Protein AF-A0A536A2K9-F1 (afdb_monomer_lite)

Secondary structure (DSSP, 8-state):
---EEEEEEETTTEEEEEEE-SSTTHHHHHHHHHHHHHHHHHHHHHHHHHHHHHHHHHHHHHHHHHHHHHHHHHHHHHHHH--SPPPHHHHHHHHHHHHHHHHHHHHHHHHHHHHHHHHHHHHHHHTT--SS--SS-----SS-SS-HHHHHHHHHHHHHHHHHHHHHHHHHHHHHHHHHSSSTTGGGS--S----PPPP------S-TT-HHHHHHTTTS--PPPP---

Structure (mmCIF, N/CA/C/O backbone):
data_AF-A0A536A2K9-F1
#
_entry.id   AF-A0A536A2K9-F1
#
loop_
_atom_site.group_PDB
_atom_site.id
_atom_site.type_symbol
_atom_site.label_atom_id
_atom_site.label_alt_id
_atom_site.label_comp_id
_atom_site.label_asym_id
_atom_site.label_entity_id
_atom_site.label_seq_id
_atom_site.pdbx_PDB_ins_code
_atom_site.Cartn_x
_atom_site.Cartn_y
_atom_site.Cartn_z
_atom_site.occupancy
_atom_site.B_iso_or_equiv
_atom_site.auth_seq_id
_atom_site.auth_comp_id
_atom_site.auth_asym_id
_atom_site.auth_atom_id
_atom_site.pdbx_PDB_model_num
ATOM 1 N N . MET A 1 1 ? 21.672 -10.595 -29.678 1.00 55.47 1 MET A N 1
ATOM 2 C CA . MET A 1 1 ? 21.445 -9.529 -28.678 1.00 55.47 1 MET A CA 1
ATOM 3 C C . MET A 1 1 ? 20.219 -9.882 -27.855 1.00 55.47 1 MET A C 1
ATOM 5 O O . MET A 1 1 ? 19.184 -10.175 -28.443 1.00 55.47 1 MET A O 1
ATOM 9 N N . ARG A 1 2 ? 20.368 -9.945 -26.529 1.00 65.00 2 ARG A N 1
ATOM 10 C CA . ARG A 1 2 ? 19.280 -10.211 -25.578 1.00 65.00 2 ARG A CA 1
ATOM 11 C C . ARG A 1 2 ? 18.471 -8.924 -25.361 1.00 65.00 2 ARG A C 1
ATOM 13 O O . ARG A 1 2 ? 19.042 -7.839 -25.406 1.00 65.00 2 ARG A O 1
ATOM 20 N N . LYS A 1 3 ? 17.153 -9.051 -25.180 1.00 76.56 3 LYS A N 1
ATOM 21 C CA . LYS A 1 3 ? 16.273 -7.933 -24.807 1.00 76.56 3 LYS A CA 1
ATOM 22 C C . LYS A 1 3 ? 16.601 -7.536 -23.366 1.00 76.56 3 LYS A C 1
ATOM 24 O O . LYS A 1 3 ? 16.615 -8.417 -22.508 1.00 76.56 3 LYS A O 1
ATOM 29 N N . HIS A 1 4 ? 16.866 -6.259 -23.104 1.00 82.25 4 HIS A N 1
ATOM 30 C CA . HIS A 1 4 ? 17.188 -5.790 -21.754 1.00 82.25 4 HIS A CA 1
ATOM 31 C C . HIS A 1 4 ? 16.416 -4.520 -21.408 1.00 82.25 4 HIS A C 1
ATOM 33 O O . HIS A 1 4 ? 16.538 -3.512 -22.106 1.00 82.25 4 HIS A O 1
ATOM 39 N N . LEU A 1 5 ? 15.661 -4.591 -20.309 1.00 85.12 5 LEU A N 1
ATOM 40 C CA . LEU A 1 5 ? 15.102 -3.449 -19.594 1.00 85.12 5 LEU A CA 1
ATOM 41 C C . LEU A 1 5 ? 16.124 -2.995 -18.548 1.00 85.12 5 LEU A C 1
ATOM 43 O O . LEU A 1 5 ? 16.655 -3.820 -17.802 1.00 85.12 5 LEU A O 1
ATOM 47 N N . ARG A 1 6 ? 16.393 -1.695 -18.487 1.00 87.31 6 ARG A N 1
ATOM 48 C CA . ARG A 1 6 ? 17.285 -1.091 -17.502 1.00 87.31 6 ARG A CA 1
ATOM 49 C C . ARG A 1 6 ? 16.574 0.066 -16.825 1.00 87.31 6 ARG A C 1
ATOM 51 O O . ARG A 1 6 ? 16.036 0.942 -17.498 1.00 87.31 6 ARG A O 1
ATOM 58 N N . VAL A 1 7 ? 16.621 0.066 -15.500 1.00 88.75 7 VAL A N 1
ATOM 59 C CA . VAL A 1 7 ? 16.141 1.161 -14.659 1.00 88.75 7 VAL A CA 1
ATOM 60 C C . VAL A 1 7 ? 17.352 1.767 -13.965 1.00 88.75 7 VAL A C 1
ATOM 62 O O . VAL A 1 7 ? 18.186 1.038 -13.428 1.00 88.75 7 VAL A O 1
ATOM 65 N N . GLN A 1 8 ? 17.477 3.086 -14.017 1.00 91.06 8 GLN A N 1
ATOM 66 C CA . GLN A 1 8 ? 18.563 3.829 -13.393 1.00 91.06 8 GLN A CA 1
ATOM 67 C C . GLN A 1 8 ? 17.991 5.010 -12.616 1.00 91.06 8 GLN A C 1
ATOM 69 O O . GLN A 1 8 ? 17.137 5.733 -13.117 1.00 91.06 8 GLN A O 1
ATOM 74 N N . THR A 1 9 ? 18.470 5.219 -11.397 1.00 88.62 9 THR A N 1
ATOM 75 C CA . THR A 1 9 ? 18.137 6.402 -10.604 1.00 88.62 9 THR A CA 1
ATOM 76 C C . THR A 1 9 ? 18.962 7.599 -11.073 1.00 88.62 9 THR A C 1
ATOM 78 O O . THR A 1 9 ? 20.175 7.509 -11.268 1.00 88.62 9 THR A O 1
ATOM 81 N N . LEU A 1 10 ? 18.287 8.726 -11.274 1.00 88.00 10 LEU A N 1
ATOM 82 C CA . LEU A 1 10 ? 18.868 10.019 -11.614 1.00 88.00 10 LEU A CA 1
ATOM 83 C C . LEU A 1 10 ? 18.673 10.943 -10.403 1.00 88.00 10 LEU A C 1
ATOM 85 O O . LEU A 1 10 ? 17.673 11.645 -10.280 1.00 88.00 10 LEU A O 1
ATOM 89 N N . GLY A 1 11 ? 19.614 10.904 -9.462 1.00 86.19 11 GLY A N 1
ATOM 90 C CA . GLY A 1 11 ? 19.479 11.619 -8.189 1.00 86.19 11 GLY A CA 1
ATOM 91 C C . GLY A 1 11 ? 18.429 10.983 -7.271 1.00 86.19 11 GLY A C 1
ATOM 92 O O . GLY A 1 11 ? 18.321 9.759 -7.219 1.00 86.19 11 GLY A O 1
ATOM 93 N N . ASN A 1 12 ? 17.676 11.815 -6.541 1.00 83.81 12 ASN A N 1
ATOM 94 C CA . ASN A 1 12 ? 16.792 11.345 -5.464 1.00 83.81 12 ASN A CA 1
ATOM 95 C C . ASN A 1 12 ? 15.355 11.044 -5.918 1.00 83.81 12 ASN A C 1
ATOM 97 O O . ASN A 1 12 ? 14.727 10.158 -5.351 1.00 83.81 12 ASN A O 1
ATOM 101 N N . ASN A 1 13 ? 14.845 11.755 -6.934 1.00 82.75 13 ASN A N 1
ATOM 102 C CA . ASN A 1 13 ? 13.417 11.731 -7.293 1.00 82.75 13 ASN A CA 1
ATOM 103 C C . ASN A 1 13 ? 13.142 11.395 -8.768 1.00 82.75 13 ASN A C 1
ATOM 105 O O . ASN A 1 13 ? 11.985 11.376 -9.177 1.00 82.75 13 ASN A O 1
ATOM 109 N N . LEU A 1 14 ? 14.176 11.158 -9.583 1.00 89.00 14 LEU A N 1
ATOM 110 C CA . LEU A 1 14 ? 14.012 10.835 -11.001 1.00 89.00 14 LEU A CA 1
ATOM 111 C C . LEU A 1 14 ? 14.517 9.427 -11.295 1.00 89.00 14 LEU A C 1
ATOM 113 O O . LEU A 1 14 ? 15.535 8.969 -10.775 1.00 89.00 14 LEU A O 1
ATOM 117 N N . LEU A 1 15 ? 13.791 8.745 -12.172 1.00 89.44 15 LEU A N 1
ATOM 118 C CA . LEU A 1 15 ? 14.092 7.401 -12.637 1.00 89.44 15 LEU A CA 1
ATOM 119 C C . LEU A 1 15 ? 14.145 7.438 -14.162 1.00 89.44 15 LEU A C 1
ATOM 121 O O . LEU A 1 15 ? 13.224 7.923 -14.812 1.00 89.44 15 LEU A O 1
ATOM 125 N N . SER A 1 16 ? 15.223 6.915 -14.733 1.00 90.25 16 SER A N 1
ATOM 126 C CA . SER A 1 16 ? 15.328 6.637 -16.159 1.00 90.25 16 SER A CA 1
ATOM 127 C C . SER A 1 16 ? 15.015 5.171 -16.407 1.00 90.25 16 SER A C 1
ATOM 129 O O . SER A 1 16 ? 15.613 4.284 -15.792 1.00 90.25 16 SER A O 1
ATOM 131 N N . ILE A 1 17 ? 14.089 4.918 -17.325 1.00 89.62 17 ILE A N 1
ATOM 132 C CA . ILE A 1 17 ? 13.738 3.579 -17.787 1.00 89.62 17 ILE A CA 1
ATOM 133 C C . ILE A 1 17 ? 14.115 3.499 -19.262 1.00 89.62 17 ILE A C 1
ATOM 135 O O . ILE A 1 17 ? 13.745 4.357 -20.057 1.00 89.62 17 ILE A O 1
ATOM 139 N N . SER A 1 18 ? 14.868 2.468 -19.630 1.00 86.19 18 SER A N 1
ATOM 140 C CA . SER A 1 18 ? 15.290 2.240 -21.011 1.00 86.19 18 SER A CA 1
ATOM 141 C C . SER A 1 18 ? 15.117 0.778 -21.393 1.00 86.19 18 SER A C 1
ATOM 143 O O . SER A 1 18 ? 15.360 -0.129 -20.593 1.00 86.19 18 SER A O 1
ATOM 145 N N . PHE A 1 19 ? 14.706 0.542 -22.635 1.00 87.12 19 PHE A N 1
ATOM 146 C CA . PHE A 1 19 ? 14.577 -0.791 -23.206 1.00 87.12 19 PHE A CA 1
ATOM 147 C C . PHE A 1 19 ? 15.456 -0.913 -24.449 1.00 87.12 19 PHE A C 1
ATOM 149 O O . PHE A 1 19 ? 15.460 -0.040 -25.314 1.00 87.12 19 PHE A O 1
ATOM 156 N N . SER A 1 20 ? 16.194 -2.017 -24.548 1.00 83.88 20 SER A N 1
ATOM 157 C CA . SER A 1 20 ? 17.035 -2.333 -25.703 1.00 83.88 20 SER A CA 1
ATOM 158 C C . SER A 1 20 ? 16.521 -3.573 -26.431 1.00 83.88 20 SER A C 1
ATOM 160 O O . SER A 1 20 ? 16.265 -4.623 -25.832 1.00 83.88 20 SER A O 1
ATOM 162 N N . GLY A 1 21 ? 16.374 -3.451 -27.751 1.00 83.44 21 GLY A N 1
ATOM 163 C CA . GLY A 1 21 ? 15.824 -4.484 -28.622 1.00 83.44 21 GLY A CA 1
ATOM 164 C C . GLY A 1 21 ? 16.298 -4.339 -30.068 1.00 83.44 21 GLY A C 1
ATOM 165 O O . GLY A 1 21 ? 17.036 -3.418 -30.404 1.00 83.44 21 GLY A O 1
ATOM 166 N N . ARG A 1 22 ? 15.893 -5.284 -30.926 1.00 80.25 22 ARG A N 1
ATOM 167 C CA . ARG A 1 22 ? 16.262 -5.291 -32.355 1.00 80.25 22 ARG A CA 1
ATOM 168 C C . ARG A 1 22 ? 15.411 -4.326 -33.187 1.00 80.25 22 ARG A C 1
ATOM 170 O O . ARG A 1 22 ? 15.900 -3.794 -34.173 1.00 80.25 22 ARG A O 1
ATOM 177 N N . VAL A 1 23 ? 14.146 -4.146 -32.808 1.00 82.88 23 VAL A N 1
ATOM 178 C CA . VAL A 1 23 ? 13.186 -3.304 -33.528 1.00 82.88 23 VAL A CA 1
ATOM 179 C C . VAL A 1 23 ? 13.031 -1.987 -32.764 1.00 82.88 23 VAL A C 1
ATOM 181 O O . VAL A 1 23 ? 12.711 -2.046 -31.574 1.00 82.88 23 VAL A O 1
ATOM 184 N N . PRO A 1 24 ? 13.242 -0.825 -33.408 1.00 77.12 24 PRO A N 1
ATOM 185 C CA . PRO A 1 24 ? 13.205 0.476 -32.738 1.00 77.12 24 PRO A CA 1
ATOM 186 C C . PRO A 1 24 ? 11.813 0.809 -32.174 1.00 77.12 24 PRO A C 1
ATOM 188 O O . PRO A 1 24 ? 11.720 1.253 -31.032 1.00 77.12 24 PRO A O 1
ATOM 191 N N . ARG A 1 25 ? 10.737 0.461 -32.895 1.00 84.06 25 ARG A N 1
ATOM 192 C CA . ARG A 1 25 ? 9.336 0.636 -32.455 1.00 84.06 25 ARG A CA 1
ATOM 193 C C . ARG A 1 25 ? 8.968 -0.077 -31.154 1.00 84.06 25 ARG A C 1
ATOM 195 O O . ARG A 1 25 ? 8.150 0.418 -30.396 1.00 84.06 25 ARG A O 1
ATOM 202 N N . VAL A 1 26 ? 9.598 -1.215 -30.867 1.00 85.19 26 VAL A N 1
ATOM 203 C CA . VAL A 1 26 ? 9.269 -2.031 -29.684 1.00 85.19 26 VAL A CA 1
ATOM 204 C C . VAL A 1 26 ? 9.776 -1.382 -28.390 1.00 85.19 26 VAL A C 1
ATOM 206 O O . VAL A 1 26 ? 9.273 -1.678 -27.314 1.00 85.19 26 VAL A O 1
ATOM 209 N N . GLY A 1 27 ? 10.776 -0.499 -28.473 1.00 84.88 27 GLY A N 1
ATOM 210 C CA . GLY A 1 27 ? 11.321 0.221 -27.320 1.00 84.88 27 GLY A CA 1
ATOM 211 C C . GLY A 1 27 ? 10.265 0.981 -26.513 1.00 84.88 27 GLY A C 1
ATOM 212 O O . GLY A 1 27 ? 10.071 0.637 -25.345 1.00 84.88 27 GLY A O 1
ATOM 213 N N . PRO A 1 28 ? 9.589 1.980 -27.108 1.00 86.19 28 PRO A N 1
ATOM 214 C CA . PRO A 1 28 ? 8.564 2.754 -26.415 1.00 86.19 28 PRO A CA 1
ATOM 215 C C . PRO A 1 28 ? 7.392 1.894 -25.932 1.00 86.19 28 PRO A C 1
ATOM 217 O O . PRO A 1 28 ? 7.057 1.964 -24.755 1.00 86.19 28 PRO A O 1
ATOM 220 N N . GLU A 1 29 ? 6.872 0.984 -26.764 1.00 87.12 29 GLU A N 1
ATOM 221 C CA . GLU A 1 29 ? 5.761 0.093 -26.384 1.00 87.12 29 GLU A CA 1
ATOM 222 C C . GLU A 1 29 ? 6.064 -0.734 -25.123 1.00 87.12 29 GLU A C 1
ATOM 224 O O . GLU A 1 29 ? 5.198 -0.936 -24.275 1.00 87.12 29 GLU A O 1
ATOM 229 N N . MET A 1 30 ? 7.303 -1.214 -24.970 1.00 88.56 30 MET A N 1
ATOM 230 C CA . MET A 1 30 ? 7.708 -1.985 -23.791 1.00 88.56 30 MET A CA 1
ATOM 231 C C . MET A 1 30 ? 7.890 -1.125 -22.543 1.00 88.56 30 MET A C 1
ATOM 233 O O . MET A 1 30 ? 7.630 -1.610 -21.442 1.00 88.56 30 MET A O 1
ATOM 237 N N . VAL A 1 31 ? 8.332 0.126 -22.690 1.00 88.88 31 VAL A N 1
ATOM 238 C CA . VAL A 1 31 ? 8.409 1.067 -21.564 1.00 88.88 31 VAL A CA 1
ATOM 239 C C . VAL A 1 31 ? 7.001 1.433 -21.101 1.00 88.88 31 VAL A C 1
ATOM 241 O O . VAL A 1 31 ? 6.719 1.324 -19.910 1.00 88.88 31 VAL A O 1
ATOM 244 N N . ASP A 1 32 ? 6.103 1.755 -22.029 1.00 88.75 32 ASP A N 1
ATOM 245 C CA . ASP A 1 32 ? 4.711 2.091 -21.722 1.00 88.75 32 ASP A CA 1
ATOM 246 C C . ASP A 1 32 ? 3.980 0.907 -21.080 1.00 88.75 32 ASP A C 1
ATOM 248 O O . ASP A 1 32 ? 3.330 1.061 -20.046 1.00 88.75 32 ASP A O 1
ATOM 252 N N . ALA A 1 33 ? 4.162 -0.307 -21.612 1.00 88.56 33 ALA A N 1
ATOM 253 C CA . ALA A 1 33 ? 3.615 -1.519 -21.007 1.00 88.56 33 ALA A CA 1
ATOM 254 C C . ALA A 1 33 ? 4.173 -1.765 -19.594 1.00 88.56 33 ALA A C 1
ATOM 256 O O . ALA A 1 33 ? 3.431 -2.156 -18.694 1.00 88.56 33 ALA A O 1
ATOM 257 N N . ALA A 1 34 ? 5.467 -1.521 -19.365 1.00 88.12 34 ALA A N 1
ATOM 258 C CA . ALA A 1 34 ? 6.064 -1.661 -18.038 1.00 88.12 34 ALA A CA 1
ATOM 259 C C . ALA A 1 34 ? 5.505 -0.631 -17.040 1.00 88.12 34 ALA A C 1
ATOM 261 O O . ALA A 1 34 ? 5.242 -0.985 -15.888 1.00 88.12 34 ALA A O 1
ATOM 262 N N . LEU A 1 35 ? 5.289 0.615 -17.477 1.00 88.38 35 LEU A N 1
ATOM 263 C CA . LEU A 1 35 ? 4.654 1.661 -16.672 1.00 88.38 35 LEU A CA 1
ATOM 264 C C . LEU A 1 35 ? 3.195 1.316 -16.353 1.00 88.38 35 LEU A C 1
ATOM 266 O O . LEU A 1 35 ? 2.786 1.442 -15.201 1.00 88.38 35 LEU A O 1
ATOM 270 N N . ALA A 1 36 ? 2.442 0.808 -17.331 1.00 87.62 36 ALA A N 1
ATOM 271 C CA . ALA A 1 36 ? 1.065 0.362 -17.136 1.00 87.62 36 ALA A CA 1
ATOM 272 C C . ALA A 1 36 ? 0.981 -0.790 -16.122 1.00 87.62 36 ALA A C 1
ATOM 274 O O . ALA A 1 36 ? 0.226 -0.711 -15.156 1.00 87.62 36 ALA A O 1
ATOM 275 N N . VAL A 1 37 ? 1.824 -1.822 -16.265 1.00 90.00 37 VAL A N 1
ATOM 276 C CA . VAL A 1 37 ? 1.891 -2.941 -15.307 1.00 90.00 37 VAL A CA 1
ATOM 277 C C . VAL A 1 37 ? 2.293 -2.460 -13.914 1.00 90.00 37 VAL A C 1
ATOM 279 O O . VAL A 1 37 ? 1.805 -2.986 -12.913 1.00 90.00 37 VAL A O 1
ATOM 282 N N . ARG A 1 38 ? 3.189 -1.471 -13.813 1.00 87.12 38 ARG A N 1
ATOM 283 C CA . ARG A 1 38 ? 3.548 -0.879 -12.522 1.00 87.12 38 ARG A CA 1
ATOM 284 C C . ARG A 1 38 ? 2.361 -0.147 -11.901 1.00 87.12 38 ARG A C 1
ATOM 286 O O . ARG A 1 38 ? 2.126 -0.349 -10.713 1.00 87.12 38 ARG A O 1
ATOM 293 N N . GLY A 1 39 ? 1.639 0.654 -12.683 1.00 85.06 39 GLY A N 1
ATOM 294 C CA . GLY A 1 39 ? 0.421 1.336 -12.247 1.00 85.06 39 GLY A CA 1
ATOM 295 C C . GLY A 1 39 ? -0.614 0.351 -11.709 1.00 85.06 39 GLY A C 1
ATOM 296 O O . GLY A 1 39 ? -1.065 0.501 -10.578 1.00 85.06 39 GLY A O 1
ATOM 297 N N . GLU A 1 40 ? -0.880 -0.720 -12.458 1.00 85.31 40 GLU A N 1
ATOM 298 C CA . GLU A 1 40 ? -1.814 -1.778 -12.059 1.00 85.31 40 GLU A CA 1
ATOM 299 C C . GLU A 1 40 ? -1.388 -2.463 -10.754 1.00 85.31 40 GLU A C 1
ATOM 301 O O . GLU A 1 40 ? -2.170 -2.596 -9.820 1.00 85.31 40 GLU A O 1
ATOM 306 N N . ARG A 1 41 ? -0.112 -2.854 -10.634 1.00 87.00 41 ARG A N 1
ATOM 307 C CA . ARG A 1 41 ? 0.396 -3.504 -9.412 1.00 87.00 41 ARG A CA 1
ATOM 308 C C . ARG A 1 41 ? 0.315 -2.604 -8.189 1.00 87.00 41 ARG A C 1
ATOM 310 O O . ARG A 1 41 ? 0.088 -3.095 -7.090 1.00 87.00 41 ARG A O 1
ATOM 317 N N . VAL A 1 42 ? 0.554 -1.310 -8.370 1.00 85.38 42 VAL A N 1
ATOM 318 C CA . VAL A 1 42 ? 0.420 -0.320 -7.302 1.00 85.38 42 VAL A CA 1
ATOM 319 C C . VAL A 1 42 ? -1.045 -0.181 -6.893 1.00 85.38 42 VAL A C 1
ATOM 321 O O . VAL A 1 42 ? -1.333 -0.204 -5.699 1.00 85.38 42 VAL A O 1
ATOM 324 N N . ALA A 1 43 ? -1.965 -0.081 -7.856 1.00 81.94 43 ALA A N 1
ATOM 325 C CA . ALA A 1 43 ? -3.398 -0.026 -7.584 1.00 81.94 43 ALA A CA 1
ATOM 326 C C . ALA A 1 43 ? -3.866 -1.280 -6.829 1.00 81.94 43 ALA A C 1
ATOM 328 O O . ALA A 1 43 ? -4.479 -1.165 -5.768 1.00 81.94 43 ALA A O 1
ATOM 329 N N . GLN A 1 44 ? -3.469 -2.465 -7.295 1.00 84.31 44 GLN A N 1
ATOM 330 C CA . GLN A 1 44 ? -3.777 -3.733 -6.638 1.00 84.31 44 GLN A CA 1
ATOM 331 C C . GLN A 1 44 ? -3.211 -3.794 -5.214 1.00 84.31 44 GLN A C 1
ATOM 333 O O . GLN A 1 44 ? -3.942 -4.092 -4.275 1.00 84.31 44 GLN A O 1
ATOM 338 N N . ALA A 1 45 ? -1.937 -3.437 -5.018 1.00 82.75 45 ALA A N 1
ATOM 339 C CA . ALA A 1 45 ? -1.319 -3.436 -3.692 1.00 82.75 45 ALA A CA 1
ATOM 340 C C . ALA A 1 45 ? -2.020 -2.475 -2.717 1.00 82.75 45 ALA A C 1
ATOM 342 O O . ALA A 1 45 ? -2.090 -2.753 -1.519 1.00 82.75 45 ALA A O 1
ATOM 343 N N . ARG A 1 46 ? -2.555 -1.351 -3.214 1.00 79.00 46 ARG A N 1
ATOM 344 C CA . ARG A 1 46 ? -3.361 -0.420 -2.412 1.00 79.00 46 ARG A CA 1
ATOM 345 C C . ARG A 1 46 ? -4.695 -1.041 -2.011 1.00 79.00 46 ARG A C 1
ATOM 347 O O . ARG A 1 46 ? -5.039 -0.969 -0.836 1.00 79.00 46 ARG A O 1
ATOM 354 N N . ILE A 1 47 ? -5.407 -1.675 -2.944 1.00 82.31 47 ILE A N 1
ATOM 355 C CA . ILE A 1 47 ? -6.661 -2.390 -2.655 1.00 82.31 47 ILE A CA 1
ATOM 356 C C . ILE A 1 47 ? -6.416 -3.474 -1.600 1.00 82.31 47 ILE A C 1
ATOM 358 O O . ILE A 1 47 ? -7.125 -3.528 -0.594 1.00 82.31 47 ILE A O 1
ATOM 362 N N . ASP A 1 48 ? -5.373 -4.283 -1.784 1.00 84.00 48 ASP A N 1
ATOM 363 C CA . ASP A 1 48 ? -5.002 -5.353 -0.861 1.00 84.00 48 ASP A CA 1
ATOM 364 C C . ASP A 1 48 ? -4.685 -4.788 0.535 1.00 84.00 48 ASP A C 1
ATOM 366 O O . ASP A 1 48 ? -5.221 -5.269 1.537 1.00 84.00 48 ASP A O 1
ATOM 370 N N . ALA A 1 49 ? -3.888 -3.716 0.618 1.00 80.56 49 ALA A N 1
ATOM 371 C CA . ALA A 1 49 ? -3.566 -3.053 1.880 1.00 80.56 49 ALA A CA 1
ATOM 372 C C . ALA A 1 49 ? -4.813 -2.483 2.579 1.00 80.56 49 ALA A C 1
ATOM 374 O O . ALA A 1 49 ? -4.990 -2.685 3.782 1.00 80.56 49 ALA A O 1
ATOM 375 N N . THR A 1 50 ? -5.705 -1.813 1.843 1.00 83.12 50 THR A N 1
ATOM 376 C CA . THR A 1 50 ? -6.973 -1.306 2.386 1.00 83.12 50 THR A CA 1
ATOM 377 C C . THR A 1 50 ? -7.850 -2.447 2.890 1.00 83.12 50 THR A C 1
ATOM 379 O O . THR A 1 50 ? -8.383 -2.353 3.996 1.00 83.12 50 THR A O 1
ATOM 382 N N . SER A 1 51 ? -7.967 -3.540 2.131 1.00 83.38 51 SER A N 1
ATOM 383 C CA . SER A 1 51 ? -8.768 -4.699 2.529 1.00 83.38 51 SER A CA 1
ATOM 384 C C . SER A 1 51 ? -8.257 -5.319 3.836 1.00 83.38 51 SER A C 1
ATOM 386 O O . SER A 1 51 ? -9.041 -5.551 4.759 1.00 83.38 51 SER A O 1
ATOM 388 N N . ALA A 1 52 ? -6.937 -5.469 3.982 1.00 84.25 52 ALA A N 1
ATOM 389 C CA . ALA A 1 52 ? -6.306 -5.998 5.186 1.00 84.25 52 ALA A CA 1
ATOM 390 C C . ALA A 1 52 ? -6.553 -5.100 6.408 1.00 84.25 52 ALA A C 1
ATOM 392 O O . ALA A 1 52 ? -6.888 -5.590 7.487 1.00 84.25 52 ALA A O 1
ATOM 393 N N . VAL A 1 53 ? -6.451 -3.779 6.234 1.00 85.81 53 VAL A N 1
ATOM 394 C CA . VAL A 1 53 ? -6.749 -2.802 7.292 1.00 85.81 53 VAL A CA 1
ATOM 395 C C . VAL A 1 53 ? -8.233 -2.825 7.667 1.00 85.81 53 VAL A C 1
ATOM 397 O O . VAL A 1 53 ? -8.558 -2.811 8.854 1.00 85.81 53 VAL A O 1
ATOM 400 N N . SER A 1 54 ? -9.144 -2.910 6.692 1.00 85.25 54 SER A N 1
ATOM 401 C CA . SER A 1 54 ? -10.581 -3.012 6.977 1.00 85.25 54 SER A CA 1
ATOM 402 C C . SER A 1 54 ? -10.942 -4.292 7.730 1.00 85.25 54 SER A C 1
ATOM 404 O O . SER A 1 54 ? -11.726 -4.228 8.673 1.00 85.25 54 SER A O 1
ATOM 406 N N . ALA A 1 55 ? -10.319 -5.423 7.379 1.00 87.81 55 ALA A N 1
ATOM 407 C CA . ALA A 1 55 ? -10.536 -6.706 8.042 1.00 87.81 55 ALA A CA 1
ATOM 408 C C . ALA A 1 55 ? -9.991 -6.715 9.480 1.00 87.81 55 ALA A C 1
ATOM 410 O O . ALA A 1 55 ? -10.574 -7.326 10.376 1.00 87.81 55 ALA A O 1
ATOM 411 N N . LEU A 1 56 ? -8.877 -6.016 9.723 1.00 90.69 56 LEU A N 1
ATOM 412 C CA . LEU A 1 56 ? -8.357 -5.827 11.073 1.00 90.69 56 LEU A CA 1
ATOM 413 C C . LEU A 1 56 ? -9.346 -5.026 11.929 1.00 90.69 56 LEU A C 1
ATOM 415 O O . LEU A 1 56 ? -9.715 -5.467 13.016 1.00 90.69 56 LEU A O 1
ATOM 419 N N . TYR A 1 57 ? -9.817 -3.882 11.426 1.00 91.94 57 TYR A N 1
ATOM 420 C CA . TYR A 1 57 ? -10.749 -3.050 12.183 1.00 91.94 57 TYR A CA 1
ATOM 421 C C . TYR A 1 57 ? -12.117 -3.702 12.385 1.00 91.94 57 TYR A C 1
ATOM 423 O O . TYR A 1 57 ? -12.708 -3.506 13.443 1.00 91.94 57 TYR A O 1
ATOM 431 N N . SER A 1 58 ? -12.615 -4.493 11.428 1.00 90.75 58 SER A N 1
ATOM 432 C CA . SER A 1 58 ? -13.865 -5.235 11.620 1.00 90.75 58 SER A CA 1
ATOM 433 C C . SER A 1 58 ? -13.742 -6.242 12.762 1.00 90.75 58 SER A C 1
ATOM 435 O O . SER A 1 58 ? -14.623 -6.308 13.614 1.00 90.75 58 SER A O 1
ATOM 437 N N . LYS A 1 59 ? -12.617 -6.961 12.842 1.00 93.88 59 LYS A N 1
ATOM 438 C CA . LYS A 1 59 ? -12.352 -7.897 13.939 1.00 93.88 59 LYS A CA 1
ATOM 439 C C . LYS A 1 59 ? -12.229 -7.182 15.287 1.00 93.88 59 LYS A C 1
ATOM 441 O O . LYS A 1 59 ? -12.811 -7.626 16.274 1.00 93.88 59 LYS A O 1
ATOM 446 N N . ASP A 1 60 ? -11.499 -6.069 15.337 1.00 93.94 60 ASP A N 1
ATOM 447 C CA . ASP A 1 60 ? -11.370 -5.273 16.563 1.00 93.94 60 ASP A CA 1
ATOM 448 C C . ASP A 1 60 ? -12.723 -4.703 17.017 1.00 93.94 60 ASP A C 1
ATOM 450 O O . ASP A 1 60 ? -12.999 -4.637 18.217 1.00 93.94 60 ASP A O 1
ATOM 454 N N . TYR A 1 61 ? -13.580 -4.320 16.065 1.00 95.31 61 TYR A N 1
ATOM 455 C CA . TYR A 1 61 ? -14.933 -3.844 16.332 1.00 95.31 61 TYR A CA 1
ATOM 456 C C . TYR A 1 61 ? -15.815 -4.937 16.943 1.00 95.31 61 TYR A C 1
ATOM 458 O O . TYR A 1 61 ? -16.469 -4.678 17.949 1.00 95.31 61 TYR A O 1
ATOM 466 N N . GLU A 1 62 ? -15.797 -6.156 16.399 1.00 95.06 62 GLU A N 1
ATOM 467 C CA . GLU A 1 62 ? -16.545 -7.296 16.955 1.00 95.06 62 GLU A CA 1
ATOM 468 C C . GLU A 1 62 ? -16.133 -7.599 18.403 1.00 95.06 62 GLU A C 1
ATOM 470 O O . GLU A 1 62 ? -16.986 -7.769 19.276 1.00 95.06 62 GLU A O 1
ATOM 475 N N . VAL A 1 63 ? -14.826 -7.586 18.690 1.00 95.62 63 VAL A N 1
ATOM 476 C CA . VAL A 1 63 ? -14.301 -7.794 20.051 1.00 95.62 63 VAL A CA 1
ATOM 477 C C . VAL A 1 63 ? -14.710 -6.656 20.993 1.00 95.62 63 VAL A C 1
ATOM 479 O O . VAL A 1 63 ? -15.073 -6.890 22.148 1.00 95.62 63 VAL A O 1
ATOM 482 N N . ALA A 1 64 ? -14.669 -5.406 20.527 1.00 94.94 64 ALA A N 1
ATOM 483 C CA . ALA A 1 64 ? -15.118 -4.265 21.322 1.00 94.94 64 ALA A CA 1
ATOM 484 C C . ALA A 1 64 ? -16.635 -4.306 21.577 1.00 94.94 64 ALA A C 1
ATOM 486 O O . ALA A 1 64 ? -17.085 -3.967 22.672 1.00 94.94 64 ALA A O 1
ATOM 487 N N . GLN A 1 65 ? -17.417 -4.763 20.597 1.00 96.75 65 GLN A N 1
ATOM 488 C CA . GLN A 1 65 ? -18.860 -4.937 20.718 1.00 96.75 65 GLN A CA 1
ATOM 489 C C . GLN A 1 65 ? -19.211 -5.999 21.758 1.00 96.75 65 GLN A C 1
ATOM 491 O O . GLN A 1 65 ? -20.053 -5.739 22.619 1.00 96.75 65 GLN A O 1
ATOM 496 N N . SER A 1 66 ? -18.550 -7.161 21.738 1.00 96.12 66 SER A N 1
ATOM 497 C CA . SER A 1 66 ? -18.781 -8.187 22.759 1.00 96.12 66 SER A CA 1
ATOM 498 C C . SER A 1 66 ? -18.419 -7.676 24.155 1.00 96.12 66 SER A C 1
ATOM 500 O O . SER A 1 66 ? -19.191 -7.860 25.092 1.00 96.12 66 SER A O 1
ATOM 502 N N . ALA A 1 67 ? -17.303 -6.950 24.290 1.00 94.31 67 ALA A N 1
ATOM 503 C CA . ALA A 1 67 ? -16.897 -6.359 25.563 1.00 94.31 67 ALA A CA 1
ATOM 504 C C . ALA A 1 67 ? -17.911 -5.325 26.094 1.00 94.31 67 ALA A C 1
ATOM 506 O O . ALA A 1 67 ? -18.179 -5.297 27.295 1.00 94.31 67 ALA A O 1
ATOM 507 N N . ALA A 1 68 ? -18.500 -4.504 25.218 1.00 96.81 68 ALA A N 1
ATOM 508 C CA . ALA A 1 68 ? -19.540 -3.546 25.596 1.00 96.81 68 ALA A CA 1
ATOM 509 C C . ALA A 1 68 ? -20.828 -4.246 26.061 1.00 96.81 68 ALA A C 1
ATOM 511 O O . ALA A 1 68 ? -21.410 -3.852 27.071 1.00 96.81 68 ALA A O 1
ATOM 512 N N . LEU A 1 69 ? -21.243 -5.313 25.370 1.00 97.50 69 LEU A N 1
ATOM 513 C CA . LEU A 1 69 ? -22.399 -6.123 25.766 1.00 97.50 69 LEU A CA 1
ATOM 514 C C . LEU A 1 69 ? -22.176 -6.821 27.112 1.00 97.50 69 LEU A C 1
ATOM 516 O O . LEU A 1 69 ? -23.082 -6.858 27.943 1.00 97.50 69 LEU A O 1
ATOM 520 N N . ASP A 1 70 ? -20.975 -7.341 27.356 1.00 97.06 70 ASP A N 1
ATOM 521 C CA . ASP A 1 70 ? -20.639 -7.972 28.632 1.00 97.06 70 ASP A CA 1
ATOM 522 C C . ASP A 1 70 ? -20.562 -6.953 29.780 1.00 97.06 70 ASP A C 1
ATOM 524 O O . ASP A 1 70 ? -20.992 -7.254 30.894 1.00 97.06 70 ASP A O 1
ATOM 528 N N . ALA A 1 71 ? -20.057 -5.740 29.530 1.00 96.38 71 ALA A N 1
ATOM 529 C CA . ALA A 1 71 ? -20.071 -4.653 30.512 1.00 96.38 71 ALA A CA 1
ATOM 530 C C . ALA A 1 71 ? -21.504 -4.223 30.863 1.00 96.38 71 ALA A C 1
ATOM 532 O O . ALA A 1 71 ? -21.826 -4.076 32.042 1.00 96.38 71 ALA A O 1
ATOM 533 N N . GLN A 1 72 ? -22.372 -4.096 29.853 1.00 97.25 72 GLN A N 1
ATOM 534 C CA . GLN A 1 72 ? -23.794 -3.808 30.040 1.00 97.25 72 GLN A CA 1
ATOM 535 C C . GLN A 1 72 ? -24.466 -4.901 30.875 1.00 97.25 72 GLN A C 1
ATOM 537 O O . GLN A 1 72 ? -25.109 -4.599 31.876 1.00 97.25 72 GLN A O 1
ATOM 542 N N . ARG A 1 73 ? -24.241 -6.176 30.527 1.00 98.00 73 ARG A N 1
ATOM 543 C CA . ARG A 1 73 ? -24.804 -7.316 31.261 1.00 98.00 73 ARG A CA 1
ATOM 544 C C . ARG A 1 73 ? -24.395 -7.300 32.734 1.00 98.00 73 ARG A C 1
ATOM 546 O O . ARG A 1 73 ? -25.252 -7.461 33.590 1.00 98.00 73 ARG A O 1
ATOM 553 N N . LYS A 1 74 ? -23.118 -7.048 33.043 1.00 96.31 74 LYS A N 1
ATOM 554 C CA . LYS A 1 74 ? -22.633 -6.958 34.434 1.00 96.31 74 LYS A CA 1
ATOM 555 C C . LYS A 1 74 ? -23.290 -5.822 35.213 1.00 96.31 74 LYS A C 1
ATOM 557 O O . LYS A 1 74 ? -23.584 -5.986 36.394 1.00 96.31 74 LYS A O 1
ATOM 562 N N . LEU A 1 75 ? -23.505 -4.673 34.572 1.00 96.31 75 LEU A N 1
ATOM 563 C CA . LEU A 1 75 ? -24.196 -3.548 35.197 1.00 96.31 75 LEU A CA 1
ATOM 564 C C . LEU A 1 75 ? -25.675 -3.877 35.449 1.00 96.31 75 LEU A C 1
ATOM 566 O O . LEU A 1 75 ? -26.190 -3.571 36.522 1.00 96.31 75 LEU A O 1
ATOM 570 N N . ASP A 1 76 ? -26.339 -4.531 34.499 1.00 96.62 76 ASP A N 1
ATOM 571 C CA . ASP A 1 76 ? -27.739 -4.940 34.626 1.00 96.62 76 ASP A CA 1
ATOM 572 C C . ASP A 1 76 ? -27.923 -6.024 35.695 1.00 96.62 76 ASP A C 1
ATOM 574 O O . ASP A 1 76 ? -28.818 -5.911 36.529 1.00 96.62 76 ASP A O 1
ATOM 578 N N . GLU A 1 77 ? -27.040 -7.025 35.737 1.00 96.50 77 GLU A N 1
ATOM 579 C CA . GLU A 1 77 ? -26.995 -8.047 36.791 1.00 96.50 77 GLU A CA 1
ATOM 580 C C . GLU A 1 77 ? -26.780 -7.414 38.171 1.00 96.50 77 GLU A C 1
ATOM 582 O O . GLU A 1 77 ? -27.480 -7.755 39.127 1.00 96.50 77 GLU A O 1
ATOM 587 N N . PHE A 1 78 ? -25.865 -6.444 38.274 1.00 95.81 78 PHE A N 1
ATOM 588 C CA . PHE A 1 78 ? -25.634 -5.704 39.512 1.00 95.81 78 PHE A CA 1
ATOM 589 C C . PHE A 1 78 ? -26.883 -4.930 39.955 1.00 95.81 78 PHE A C 1
ATOM 591 O O . PHE A 1 78 ? -27.276 -5.020 41.119 1.00 95.81 78 PHE A O 1
ATOM 598 N N . ASN A 1 79 ? -27.528 -4.205 39.035 1.00 93.69 79 ASN A N 1
ATOM 599 C CA . ASN A 1 79 ? -28.741 -3.434 39.316 1.00 93.69 79 ASN A CA 1
ATOM 600 C C . ASN A 1 79 ? -29.925 -4.341 39.693 1.00 93.69 79 ASN A C 1
ATOM 602 O O . ASN A 1 79 ? -30.714 -3.987 40.566 1.00 93.69 79 ASN A O 1
ATOM 606 N N . ALA A 1 80 ? -30.043 -5.512 39.062 1.00 94.62 80 ALA A N 1
ATOM 607 C CA . ALA A 1 80 ? -31.077 -6.494 39.374 1.00 94.62 80 ALA A CA 1
ATOM 608 C C . ALA A 1 80 ? -30.877 -7.116 40.765 1.00 94.62 80 ALA A C 1
ATOM 610 O O . ALA A 1 80 ? -31.851 -7.336 41.483 1.00 94.62 80 ALA A O 1
ATOM 611 N N . ALA A 1 81 ? -29.625 -7.369 41.160 1.00 93.62 81 ALA A N 1
ATOM 612 C CA . ALA A 1 81 ? -29.288 -7.884 42.486 1.00 93.62 81 ALA A CA 1
ATOM 613 C C . ALA A 1 81 ? -29.442 -6.831 43.603 1.00 93.62 81 ALA A C 1
ATOM 615 O O . ALA A 1 81 ? -29.704 -7.196 44.748 1.00 93.62 81 ALA A O 1
ATOM 616 N N . HIS A 1 82 ? -29.319 -5.538 43.279 1.00 90.56 82 HIS A N 1
ATOM 617 C CA . HIS A 1 82 ? -29.378 -4.424 44.234 1.00 90.56 82 HIS A CA 1
ATOM 618 C C . HIS A 1 82 ? -30.543 -3.476 43.917 1.00 90.56 82 HIS A C 1
ATOM 620 O O . HIS A 1 82 ? -30.352 -2.312 43.576 1.00 90.56 82 HIS A O 1
ATOM 626 N N . SER A 1 83 ? -31.776 -3.971 44.057 1.00 81.56 83 SER A N 1
ATOM 627 C CA . SER A 1 83 ? -33.003 -3.203 43.784 1.00 81.56 83 SER A CA 1
ATOM 628 C C . SER A 1 83 ? -33.424 -2.240 44.911 1.00 81.56 83 SER A C 1
ATOM 630 O O . SER A 1 83 ? -34.461 -1.588 44.805 1.00 81.56 83 SER A O 1
ATOM 632 N N . GLY A 1 84 ? -32.676 -2.201 46.018 1.00 83.81 84 GLY A N 1
ATOM 633 C CA . GLY A 1 84 ? -32.955 -1.382 47.201 1.00 83.81 84 GLY A CA 1
ATOM 634 C C . GLY A 1 84 ? -32.005 -0.194 47.349 1.00 83.81 84 GLY A C 1
ATOM 635 O O . GLY A 1 84 ? -31.251 0.146 46.440 1.00 83.81 84 GLY A O 1
ATOM 636 N N . THR A 1 85 ? -32.025 0.445 48.518 1.00 86.25 85 THR A N 1
ATOM 637 C CA . THR A 1 85 ? -31.068 1.505 48.851 1.00 86.25 85 THR A CA 1
ATOM 638 C C . THR A 1 85 ? -29.654 0.927 48.853 1.00 86.25 85 THR A C 1
ATOM 640 O O . THR A 1 85 ? -29.350 0.039 49.648 1.00 86.25 85 THR A O 1
ATOM 643 N N . LEU A 1 86 ? -28.806 1.414 47.948 1.00 88.38 86 LEU A N 1
ATOM 644 C CA . LEU A 1 86 ? -27.414 0.984 47.846 1.00 88.38 86 LEU A CA 1
ATOM 645 C C . LEU A 1 86 ? -26.636 1.427 49.087 1.00 88.38 86 LEU A C 1
ATOM 647 O O . LEU A 1 86 ? -26.806 2.550 49.564 1.00 88.38 86 LEU A O 1
ATOM 651 N N . THR A 1 87 ? -25.764 0.554 49.589 1.00 92.75 87 THR A N 1
ATOM 652 C CA . THR A 1 87 ? -24.745 0.964 50.560 1.00 92.75 87 THR A CA 1
ATOM 653 C C . THR A 1 87 ? -23.673 1.807 49.861 1.00 92.75 87 THR A C 1
ATOM 655 O O . THR A 1 87 ? -23.535 1.74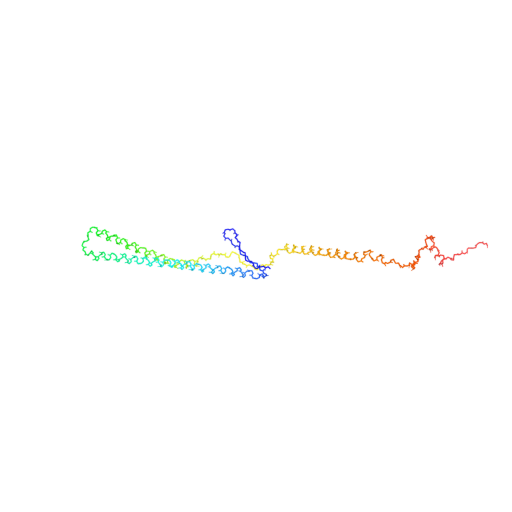7 48.638 1.00 92.75 87 THR A O 1
ATOM 658 N N . ASP A 1 88 ? -22.872 2.570 50.610 1.00 92.44 88 ASP A N 1
ATOM 659 C CA . ASP A 1 88 ? -21.787 3.378 50.022 1.00 92.44 88 ASP A CA 1
ATOM 660 C C . ASP A 1 88 ? -20.781 2.529 49.218 1.00 92.44 88 ASP A C 1
ATOM 662 O O . ASP A 1 88 ? -20.250 2.975 48.198 1.00 92.44 88 ASP A O 1
ATOM 666 N N . VAL A 1 89 ? -20.545 1.282 49.644 1.00 92.69 89 VAL A N 1
ATOM 667 C CA . VAL A 1 89 ? -19.662 0.333 48.947 1.00 92.69 89 VAL A CA 1
ATOM 668 C C . VAL A 1 89 ? -20.280 -0.110 47.620 1.00 92.69 89 VAL A C 1
ATOM 670 O O . VAL A 1 89 ? -19.605 -0.095 46.588 1.00 92.69 89 VAL A O 1
ATOM 673 N N . ASP A 1 90 ? -21.571 -0.442 47.624 1.00 93.12 90 ASP A N 1
ATOM 674 C CA . ASP A 1 90 ? -22.293 -0.865 46.422 1.00 93.12 90 ASP A CA 1
ATOM 675 C C . ASP A 1 90 ? -22.434 0.290 45.423 1.00 93.12 90 ASP A C 1
ATOM 677 O O . ASP A 1 90 ? -22.266 0.102 44.219 1.00 93.12 90 ASP A O 1
ATOM 681 N N . ALA A 1 91 ? -22.659 1.511 45.913 1.00 93.62 91 ALA A N 1
ATOM 682 C CA . ALA A 1 91 ? -22.680 2.712 45.085 1.00 93.62 91 ALA A CA 1
ATOM 683 C C . ALA A 1 91 ? -21.332 2.936 44.375 1.00 93.62 91 ALA A C 1
ATOM 685 O O . ALA A 1 91 ? -21.299 3.283 43.189 1.00 93.62 91 ALA A O 1
ATOM 686 N N . HIS A 1 92 ? -20.212 2.688 45.063 1.00 94.81 92 HIS A N 1
ATOM 687 C CA . HIS A 1 92 ? -18.886 2.781 44.458 1.00 94.81 92 HIS A CA 1
ATOM 688 C C . HIS A 1 92 ? -18.650 1.691 43.399 1.00 94.81 92 HIS A C 1
ATOM 690 O O . HIS A 1 92 ? -18.154 1.990 42.311 1.00 94.81 92 HIS A O 1
ATOM 696 N N . LEU A 1 93 ? -19.049 0.445 43.672 1.00 94.75 93 LEU A N 1
ATOM 697 C CA . LEU A 1 93 ? -18.971 -0.652 42.698 1.00 94.75 93 LEU A CA 1
ATOM 698 C C . LEU A 1 93 ? -19.826 -0.377 41.455 1.00 94.75 93 LEU A C 1
ATOM 700 O O . LEU A 1 93 ? -19.360 -0.566 40.330 1.00 94.75 93 LEU A O 1
ATOM 704 N N . GLN A 1 94 ? -21.042 0.140 41.635 1.00 95.44 94 GLN A N 1
ATOM 705 C CA . GLN A 1 94 ? -21.905 0.539 40.526 1.00 95.44 94 GLN A CA 1
ATOM 706 C C . GLN A 1 94 ? -21.246 1.622 39.663 1.00 95.44 94 GLN A C 1
ATOM 708 O O . GLN A 1 94 ? -21.289 1.549 38.434 1.00 95.44 94 GLN A O 1
ATOM 713 N N . ALA A 1 95 ? -20.618 2.622 40.291 1.00 95.75 95 ALA A N 1
ATOM 714 C CA . ALA A 1 95 ? -19.906 3.679 39.580 1.00 95.75 95 ALA A CA 1
ATOM 715 C C . ALA A 1 95 ? -18.729 3.126 38.757 1.00 95.75 95 ALA A C 1
ATOM 717 O O . ALA A 1 95 ? -18.536 3.542 37.614 1.00 95.75 95 ALA A O 1
ATOM 718 N N . GLN A 1 96 ? -17.987 2.147 39.287 1.00 96.75 96 GLN A N 1
ATOM 719 C CA . GLN A 1 96 ? -16.927 1.466 38.537 1.00 96.75 96 GLN A CA 1
ATOM 720 C C . GLN A 1 96 ? -17.479 0.692 37.331 1.00 96.75 96 GLN A C 1
ATOM 722 O O . GLN A 1 96 ? -16.923 0.791 36.238 1.00 96.75 96 GLN A O 1
ATOM 727 N N . LEU A 1 97 ? -18.588 -0.039 37.491 1.00 96.38 97 LEU A N 1
ATOM 728 C CA . LEU A 1 97 ? -19.228 -0.768 36.388 1.00 96.38 97 LEU A CA 1
ATOM 729 C C . LEU A 1 97 ? -19.727 0.174 35.285 1.00 96.38 97 LEU A C 1
ATOM 731 O O . LEU A 1 97 ? -19.536 -0.113 34.103 1.00 96.38 97 LEU A O 1
ATOM 735 N N . ARG A 1 98 ? -20.305 1.323 35.659 1.00 96.69 98 ARG A N 1
ATOM 736 C CA . ARG A 1 98 ? -20.694 2.374 34.705 1.00 96.69 98 ARG A CA 1
ATOM 737 C C . ARG A 1 98 ? -19.490 2.921 33.946 1.00 96.69 98 ARG A C 1
ATOM 739 O O . ARG A 1 98 ? -19.535 2.989 32.726 1.00 96.69 98 ARG A O 1
ATOM 746 N N . LEU A 1 99 ? -18.390 3.209 34.640 1.00 97.50 99 LEU A N 1
ATOM 747 C CA . LEU A 1 99 ? -17.166 3.694 33.999 1.00 97.50 99 LEU A CA 1
ATOM 748 C C . LEU A 1 99 ? -16.604 2.688 32.978 1.00 97.50 99 LEU A C 1
ATOM 750 O O . LEU A 1 99 ? -16.138 3.079 31.908 1.00 97.50 99 LEU A O 1
ATOM 754 N N . VAL A 1 100 ? -16.656 1.387 33.288 1.00 96.56 100 VAL A N 1
ATOM 755 C CA . VAL A 1 100 ? -16.235 0.325 32.358 1.00 96.56 100 VAL A CA 1
ATOM 756 C C . VAL A 1 100 ? -17.123 0.295 31.113 1.00 96.56 100 VAL A C 1
ATOM 758 O O . VAL A 1 100 ? -16.604 0.172 30.001 1.00 96.56 100 VAL A O 1
ATOM 761 N N . LEU A 1 101 ? -18.441 0.431 31.283 1.00 97.38 101 LEU A N 1
ATOM 762 C CA . LEU A 1 101 ? -19.386 0.517 30.170 1.00 97.38 101 LEU A CA 1
ATOM 763 C C . LEU A 1 101 ? -19.115 1.752 29.299 1.00 97.38 101 LEU A C 1
ATOM 765 O O . LEU A 1 101 ? -19.003 1.615 28.080 1.00 97.38 101 LEU A O 1
ATOM 769 N N . ASP A 1 102 ? -18.938 2.923 29.909 1.00 97.25 102 ASP A N 1
ATOM 770 C CA . ASP A 1 102 ? -18.647 4.172 29.199 1.00 97.25 102 ASP A CA 1
ATOM 771 C C . ASP A 1 102 ? -17.358 4.046 28.370 1.00 97.25 102 ASP A C 1
ATOM 773 O O . ASP A 1 102 ? -17.327 4.391 27.187 1.00 97.25 102 ASP A O 1
ATOM 777 N N . PHE A 1 103 ? -16.297 3.470 28.947 1.00 96.62 103 PHE A N 1
ATOM 778 C CA . PHE A 1 103 ? -15.045 3.225 28.228 1.00 96.62 103 PHE A CA 1
ATOM 779 C C . PHE A 1 103 ? -15.231 2.268 27.041 1.00 96.62 103 PHE A C 1
ATOM 781 O O . PHE A 1 103 ? -14.687 2.505 25.956 1.00 96.62 103 PHE A O 1
ATOM 788 N N . ALA A 1 104 ? -16.009 1.196 27.220 1.00 95.88 104 ALA A N 1
ATOM 789 C CA . ALA A 1 104 ? -16.302 0.249 26.149 1.00 95.88 104 ALA A CA 1
ATOM 790 C C . ALA A 1 104 ? -17.073 0.917 24.996 1.00 95.88 104 ALA A C 1
ATOM 792 O O . ALA A 1 104 ? -16.740 0.707 23.828 1.00 95.88 104 ALA A O 1
ATOM 793 N N . GLN A 1 105 ? -18.045 1.776 25.311 1.00 95.94 105 GLN A N 1
ATOM 794 C CA . GLN A 1 105 ? -18.814 2.531 24.319 1.00 95.94 105 GLN A CA 1
ATOM 795 C C . GLN A 1 105 ? -17.950 3.547 23.562 1.00 95.94 105 GLN A C 1
ATOM 797 O O . GLN A 1 105 ? -18.013 3.608 22.332 1.00 95.94 105 GLN A O 1
ATOM 802 N N . VAL A 1 106 ? -17.092 4.298 24.263 1.00 96.56 106 VAL A N 1
ATOM 803 C CA . VAL A 1 106 ? -16.149 5.243 23.636 1.00 96.56 106 VAL A CA 1
ATOM 804 C C . VAL A 1 106 ? -15.216 4.518 22.670 1.00 96.56 106 VAL A C 1
ATOM 806 O O . VAL A 1 106 ? -15.008 4.974 21.544 1.00 96.56 106 VAL A O 1
ATOM 809 N N . ARG A 1 107 ? -14.687 3.356 23.066 1.00 94.88 107 ARG A N 1
ATOM 810 C CA . ARG A 1 107 ? -13.819 2.551 22.199 1.00 94.88 107 ARG A CA 1
ATOM 811 C C . ARG A 1 107 ? -14.546 2.045 20.954 1.00 94.88 107 ARG A C 1
ATOM 813 O O . ARG A 1 107 ? -13.961 2.029 19.873 1.00 94.88 107 ARG A O 1
ATOM 820 N N . LEU A 1 108 ? -15.810 1.654 21.092 1.00 95.69 108 LEU A N 1
ATOM 821 C CA . LEU A 1 108 ? -16.639 1.217 19.972 1.00 95.69 108 LEU A CA 1
ATOM 822 C C . LEU A 1 108 ? -16.896 2.364 18.982 1.00 95.69 108 LEU A C 1
ATOM 824 O O . LEU A 1 108 ? -16.782 2.167 17.771 1.00 95.69 108 LEU A O 1
ATOM 828 N N . ALA A 1 109 ? -17.170 3.569 19.488 1.00 94.88 109 ALA A N 1
ATOM 829 C CA . ALA A 1 109 ? -17.332 4.768 18.669 1.00 94.88 109 ALA A CA 1
ATOM 830 C C . ALA A 1 109 ? -16.032 5.169 17.943 1.00 94.88 109 ALA A C 1
ATOM 832 O O . ALA A 1 109 ? -16.073 5.487 16.753 1.00 94.88 109 ALA A O 1
ATOM 833 N N . ASP A 1 11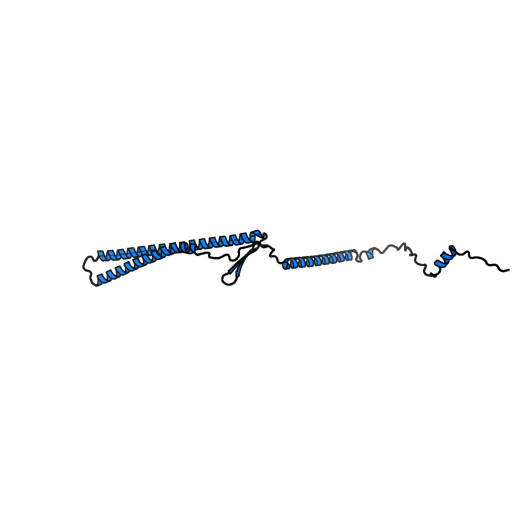0 ? -14.874 5.099 18.612 1.00 94.50 110 ASP A N 1
ATOM 834 C CA . ASP A 1 110 ? -13.573 5.361 17.975 1.00 94.50 110 ASP A CA 1
ATOM 835 C C . ASP A 1 110 ? -13.283 4.360 16.849 1.00 94.50 110 ASP A C 1
ATOM 837 O O . ASP A 1 110 ? -12.963 4.760 15.726 1.00 94.50 110 ASP A O 1
ATOM 841 N N . LEU A 1 111 ? -13.457 3.059 17.111 1.00 94.19 111 LEU A N 1
ATOM 842 C CA . LEU A 1 111 ? -13.259 2.014 16.104 1.00 94.19 111 LEU A CA 1
ATOM 843 C C . LEU A 1 111 ? -14.173 2.220 14.897 1.00 94.19 111 LEU A C 1
ATOM 845 O O . LEU A 1 111 ? -13.703 2.138 13.763 1.00 94.19 111 LEU A O 1
ATOM 849 N N . ARG A 1 112 ? -15.441 2.582 15.125 1.00 92.44 112 ARG A N 1
ATOM 850 C CA . ARG A 1 112 ? -16.376 2.937 14.051 1.00 92.44 112 ARG A CA 1
ATOM 851 C C . ARG A 1 112 ? -15.845 4.100 13.209 1.00 92.44 112 ARG A C 1
ATOM 853 O O . ARG A 1 112 ? -15.734 3.974 11.993 1.00 92.44 112 ARG A O 1
ATOM 860 N N . GLY A 1 113 ? -15.418 5.189 13.849 1.00 91.62 113 GLY A N 1
ATOM 861 C CA . GLY A 1 113 ? -14.857 6.346 13.149 1.00 91.62 113 GLY A CA 1
ATOM 862 C C . GLY A 1 113 ? -13.537 6.055 12.420 1.00 91.62 113 GLY A C 1
ATOM 863 O O . GLY A 1 113 ? -13.206 6.714 11.431 1.00 91.62 113 GLY A O 1
ATOM 864 N N . ARG A 1 114 ? -12.748 5.079 12.883 1.00 90.25 114 ARG A N 1
ATOM 865 C CA . ARG A 1 114 ? -11.542 4.603 12.183 1.00 90.25 114 ARG A CA 1
ATOM 866 C C . ARG A 1 114 ? -11.889 3.735 10.975 1.00 90.25 114 ARG A C 1
ATOM 868 O O . ARG A 1 114 ? -11.253 3.910 9.939 1.00 90.25 114 ARG A O 1
ATOM 875 N N . MET A 1 115 ? -12.896 2.868 11.081 1.00 88.75 115 MET A N 1
ATOM 876 C CA . MET A 1 115 ? -13.417 2.089 9.952 1.00 88.75 115 MET A CA 1
ATOM 877 C C . MET A 1 115 ? -13.939 3.004 8.846 1.00 88.75 115 MET A C 1
ATOM 879 O O . MET A 1 115 ? -13.507 2.875 7.702 1.00 88.75 115 MET A O 1
ATOM 883 N N . ASP A 1 116 ? -14.782 3.979 9.193 1.00 87.19 116 ASP A N 1
ATOM 884 C CA . ASP A 1 116 ? -15.363 4.908 8.220 1.00 87.19 116 ASP A CA 1
ATOM 885 C C . ASP A 1 116 ? -14.262 5.700 7.486 1.00 87.19 116 ASP A C 1
ATOM 887 O O . ASP A 1 116 ? -14.274 5.819 6.262 1.00 87.19 116 ASP A O 1
ATOM 891 N N . ARG A 1 117 ? -13.226 6.159 8.205 1.00 85.44 117 ARG A N 1
ATOM 892 C CA . ARG A 1 117 ? -12.058 6.816 7.587 1.00 85.44 117 ARG A CA 1
ATOM 893 C C . ARG A 1 117 ? -11.231 5.882 6.705 1.00 85.44 117 ARG A C 1
ATOM 895 O O . ARG A 1 117 ? -10.770 6.311 5.650 1.00 85.44 117 ARG A O 1
ATOM 902 N N . ALA A 1 118 ? -11.026 4.632 7.116 1.00 83.25 118 ALA A N 1
ATOM 903 C CA . ALA A 1 118 ? -10.251 3.659 6.346 1.00 83.25 118 ALA A CA 1
ATOM 904 C C . ALA A 1 118 ? -10.929 3.300 5.014 1.00 83.25 118 ALA A C 1
ATOM 906 O O . ALA A 1 118 ? -10.236 3.091 4.021 1.00 83.25 118 ALA A O 1
ATOM 907 N N . VAL A 1 119 ? -12.265 3.285 4.981 1.00 79.81 119 VAL A N 1
ATOM 908 C CA . VAL A 1 119 ? -13.055 3.065 3.759 1.00 79.81 119 VAL A CA 1
ATOM 909 C C . VAL A 1 119 ? -12.989 4.269 2.814 1.00 79.81 119 VAL A C 1
ATOM 911 O O . VAL A 1 119 ? -12.972 4.090 1.600 1.00 79.81 119 VAL A O 1
ATOM 914 N N . LEU A 1 120 ? -12.921 5.493 3.347 1.00 77.62 120 LEU A N 1
ATOM 915 C CA . LEU A 1 120 ? -12.918 6.727 2.548 1.00 77.62 120 LEU A CA 1
ATOM 916 C C . LEU A 1 120 ? -11.524 7.163 2.066 1.00 77.62 120 LEU A C 1
ATOM 918 O O . LEU A 1 120 ? -11.413 7.863 1.059 1.00 77.62 120 LEU A O 1
ATOM 922 N N . ALA A 1 121 ? -10.453 6.757 2.754 1.00 71.50 121 ALA A N 1
ATOM 923 C CA . ALA A 1 121 ? -9.079 7.129 2.404 1.00 71.50 121 ALA A CA 1
ATOM 924 C C . ALA A 1 121 ? -8.669 6.805 0.945 1.00 71.50 121 ALA A C 1
ATOM 926 O O . ALA A 1 121 ? -8.038 7.662 0.321 1.00 71.50 121 ALA A O 1
ATOM 927 N N . PRO A 1 122 ? -9.031 5.646 0.356 1.00 68.19 122 PRO A N 1
ATOM 928 C CA . PRO A 1 122 ? -8.709 5.333 -1.037 1.00 68.19 122 PRO A CA 1
ATOM 929 C C . PRO A 1 122 ? -9.359 6.305 -2.027 1.00 68.19 122 PRO A C 1
ATOM 931 O O . PRO A 1 122 ? -8.681 6.790 -2.928 1.00 68.19 122 PRO A O 1
ATOM 934 N N . ALA A 1 123 ? -10.634 6.654 -1.814 1.00 64.06 123 ALA A N 1
ATOM 935 C CA . ALA A 1 123 ? -11.391 7.540 -2.701 1.00 64.06 123 ALA A CA 1
ATOM 936 C C . ALA A 1 123 ? -10.832 8.975 -2.721 1.00 64.06 123 ALA A C 1
ATOM 938 O O . ALA A 1 123 ? -10.844 9.643 -3.751 1.00 64.06 123 ALA A O 1
ATOM 939 N N . LEU A 1 124 ? -10.291 9.451 -1.593 1.00 60.47 124 LEU A N 1
ATOM 940 C CA . LEU A 1 124 ? -9.635 10.763 -1.514 1.00 60.47 124 LEU A CA 1
ATOM 941 C C . LEU A 1 124 ? -8.245 10.768 -2.175 1.00 60.47 124 LEU A C 1
ATOM 943 O O . LEU A 1 124 ? -7.819 11.777 -2.740 1.00 60.47 124 LEU A O 1
ATOM 947 N N . LEU A 1 125 ? -7.529 9.643 -2.122 1.00 59.69 125 LEU A N 1
ATOM 948 C CA . LEU A 1 125 ? -6.214 9.494 -2.750 1.00 59.69 125 LEU A CA 1
ATOM 949 C C . LEU A 1 125 ? -6.306 9.335 -4.272 1.00 59.69 125 LEU A C 1
ATOM 951 O O . LEU A 1 125 ? -5.423 9.804 -4.985 1.00 59.69 125 LEU A O 1
ATOM 955 N N . GLU A 1 126 ? -7.380 8.736 -4.778 1.00 60.03 126 GLU A N 1
ATOM 956 C CA . GLU A 1 126 ? -7.642 8.604 -6.216 1.00 60.03 126 GLU A CA 1
ATOM 957 C C . GLU A 1 126 ? -7.789 9.973 -6.909 1.00 60.03 126 GLU A C 1
ATOM 959 O O . GLU A 1 126 ? -7.337 10.156 -8.036 1.00 60.03 126 GLU A O 1
ATOM 964 N N . ILE A 1 127 ? -8.298 10.980 -6.188 1.00 52.59 127 ILE A N 1
ATOM 965 C CA . ILE A 1 127 ? -8.417 12.371 -6.662 1.00 52.59 127 ILE A CA 1
ATOM 966 C C . ILE A 1 127 ? -7.050 13.090 -6.715 1.00 52.59 127 ILE A C 1
ATOM 968 O O . ILE A 1 127 ? -6.905 14.087 -7.420 1.00 52.59 127 ILE A O 1
ATOM 972 N N . SER A 1 128 ? -6.029 12.598 -6.000 1.00 52.00 128 SER A N 1
ATOM 973 C CA . SER A 1 128 ? -4.732 13.284 -5.832 1.00 52.00 128 SER A CA 1
ATOM 974 C C . SER A 1 128 ? -3.508 12.556 -6.409 1.00 52.00 128 SER A C 1
ATOM 976 O O . SER A 1 128 ? -2.442 13.160 -6.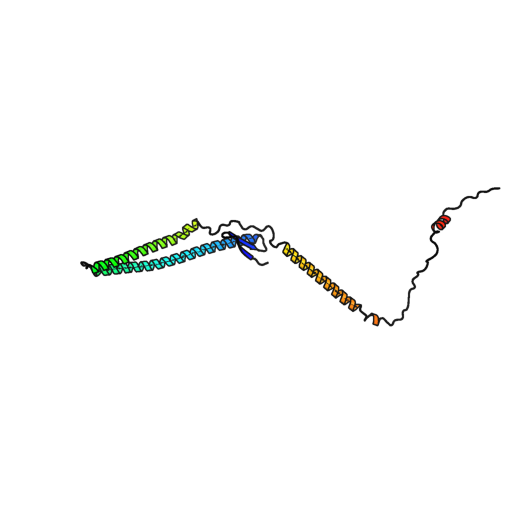507 1.00 52.00 128 SER A O 1
ATOM 978 N N . GLY A 1 129 ? -3.604 11.275 -6.772 1.00 51.88 129 GLY A N 1
ATOM 979 C CA . GLY A 1 129 ? -2.436 10.391 -6.741 1.00 51.88 129 GLY A CA 1
ATOM 980 C C . GLY A 1 129 ? -2.002 9.776 -8.068 1.00 51.88 129 GLY A C 1
ATOM 981 O O . GLY A 1 129 ? -2.223 8.588 -8.284 1.00 51.88 129 GLY A O 1
ATOM 982 N N . GLN A 1 130 ? -1.240 10.508 -8.882 1.00 59.03 130 GLN A N 1
ATOM 983 C CA . GLN A 1 130 ? -0.243 9.849 -9.733 1.00 59.03 130 GLN A CA 1
ATOM 984 C C . GLN A 1 130 ? 1.013 9.590 -8.887 1.00 59.03 130 GLN A C 1
ATOM 986 O O . GLN A 1 130 ? 1.685 10.522 -8.462 1.00 59.03 130 GLN A O 1
ATOM 991 N N . GLU A 1 131 ? 1.321 8.317 -8.606 1.00 70.31 131 GLU A N 1
ATOM 992 C CA . GLU A 1 131 ? 2.516 7.917 -7.830 1.00 70.31 131 GLU A CA 1
ATOM 993 C C . GLU A 1 131 ? 3.828 8.261 -8.553 1.00 70.31 131 GLU A C 1
ATOM 995 O O . GLU A 1 131 ? 4.883 8.388 -7.937 1.00 70.31 131 GLU A O 1
ATOM 1000 N N . PHE A 1 132 ? 3.757 8.438 -9.869 1.00 77.12 132 PHE A N 1
ATOM 1001 C CA . PHE A 1 132 ? 4.853 8.900 -10.699 1.00 77.12 132 PHE A CA 1
ATOM 1002 C C . PHE A 1 132 ? 4.304 9.780 -11.820 1.00 77.12 132 PHE A C 1
ATOM 1004 O O . PHE A 1 132 ? 3.237 9.514 -12.370 1.00 77.12 132 PHE A O 1
ATOM 1011 N N . GLN A 1 133 ? 5.066 10.806 -12.182 1.00 81.81 133 GLN A N 1
ATOM 1012 C CA . GLN A 1 133 ? 4.789 11.644 -13.339 1.00 81.81 133 GLN A CA 1
ATOM 1013 C C . GLN A 1 133 ? 5.797 11.312 -14.437 1.00 81.81 133 GLN A C 1
ATOM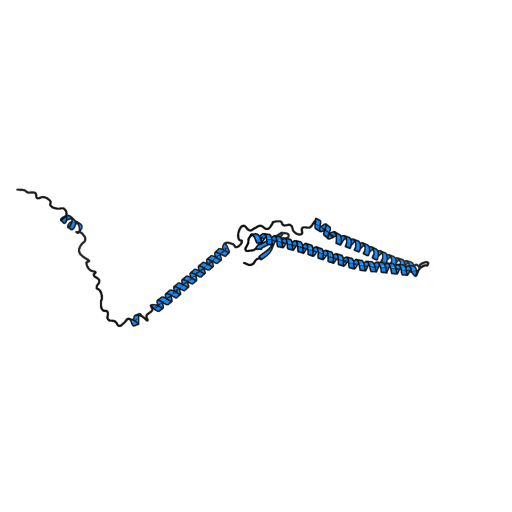 1015 O O . GLN A 1 133 ? 7.007 11.291 -14.200 1.00 81.81 133 GLN A O 1
ATOM 1020 N N . VAL A 1 134 ? 5.306 11.056 -15.648 1.00 84.56 134 VAL A N 1
ATOM 1021 C CA . VAL A 1 134 ? 6.174 10.881 -16.815 1.00 84.56 134 VAL A CA 1
ATOM 1022 C C . VAL A 1 134 ? 6.701 12.256 -17.220 1.00 84.56 134 VAL A C 1
ATOM 1024 O O . VAL A 1 134 ? 5.962 13.077 -17.755 1.00 84.56 134 VAL A O 1
ATOM 1027 N N . VAL A 1 135 ? 7.974 12.517 -16.915 1.00 85.81 135 VAL A N 1
ATOM 1028 C CA . VAL A 1 135 ? 8.649 13.785 -17.247 1.00 85.81 135 VAL A CA 1
ATOM 1029 C C . VAL A 1 135 ? 9.079 13.816 -18.715 1.00 85.81 135 VAL A C 1
ATOM 1031 O O . VAL A 1 135 ? 8.994 14.857 -19.360 1.00 85.81 135 VAL A O 1
ATOM 1034 N N . ASP A 1 136 ? 9.509 12.672 -19.251 1.00 86.56 136 ASP A N 1
ATOM 1035 C CA . ASP A 1 136 ? 9.828 12.497 -20.668 1.00 86.56 136 ASP A CA 1
ATOM 1036 C C . ASP A 1 136 ? 9.262 11.163 -21.161 1.00 86.56 136 ASP A C 1
ATOM 1038 O O . ASP A 1 136 ? 9.440 10.123 -20.521 1.00 86.56 136 ASP A O 1
ATOM 1042 N N . ALA A 1 137 ? 8.541 11.213 -22.279 1.00 86.38 137 ALA A N 1
ATOM 1043 C CA . ALA A 1 137 ? 7.906 10.046 -22.875 1.00 86.38 137 ALA A CA 1
ATOM 1044 C C . ALA A 1 137 ? 8.929 9.222 -23.664 1.00 86.38 137 ALA A C 1
ATOM 1046 O O . ALA A 1 137 ? 9.867 9.763 -24.256 1.00 86.38 137 ALA A O 1
ATOM 1047 N N . ALA A 1 138 ? 8.733 7.905 -23.719 1.00 85.38 138 ALA A N 1
ATOM 1048 C CA . ALA A 1 138 ? 9.603 7.044 -24.501 1.00 85.38 138 ALA A CA 1
ATOM 1049 C C . ALA A 1 138 ? 9.486 7.379 -25.999 1.00 85.38 138 ALA A C 1
ATOM 1051 O O . ALA A 1 138 ? 8.391 7.512 -26.543 1.00 85.38 138 ALA A O 1
ATOM 1052 N N . ARG A 1 139 ? 10.626 7.516 -26.683 1.00 85.88 139 ARG A N 1
ATOM 1053 C CA . ARG A 1 139 ? 10.686 7.845 -28.115 1.00 85.88 139 ARG A CA 1
ATOM 1054 C C . ARG A 1 139 ? 11.348 6.730 -28.901 1.00 85.88 139 ARG A C 1
ATOM 1056 O O . ARG A 1 139 ? 12.214 6.019 -28.389 1.00 85.88 139 ARG A O 1
ATOM 1063 N N . GLU A 1 140 ? 10.969 6.613 -30.169 1.00 84.62 140 GLU A N 1
ATOM 1064 C CA . GLU A 1 140 ? 11.645 5.710 -31.091 1.00 84.62 140 GLU A CA 1
ATOM 1065 C C . GLU A 1 140 ? 13.087 6.203 -31.336 1.00 84.62 140 GLU A C 1
ATOM 1067 O O . GLU A 1 140 ? 13.287 7.367 -31.702 1.00 84.62 140 GLU A O 1
ATOM 1072 N N . PRO A 1 141 ? 14.112 5.360 -31.115 1.00 77.81 141 PRO A N 1
ATOM 1073 C CA . PRO A 1 141 ? 15.493 5.770 -31.314 1.00 77.81 141 PRO A CA 1
ATOM 1074 C C . PRO A 1 141 ? 15.783 5.963 -32.807 1.00 77.81 141 PRO A C 1
ATOM 1076 O O . PRO A 1 141 ? 15.599 5.055 -33.614 1.00 77.81 141 PRO A O 1
ATOM 1079 N N . THR A 1 142 ? 16.298 7.139 -33.169 1.00 78.06 142 THR A N 1
ATOM 1080 C CA . THR A 1 142 ? 16.666 7.496 -34.553 1.00 78.06 142 THR A CA 1
ATOM 1081 C C . THR A 1 142 ? 18.020 6.933 -34.990 1.00 78.06 142 THR A C 1
ATOM 1083 O O . THR A 1 142 ? 18.371 7.001 -36.165 1.00 78.06 142 THR A O 1
ATOM 1086 N N . SER A 1 143 ? 18.794 6.366 -34.061 1.00 75.56 143 SER A N 1
ATOM 1087 C CA . SER A 1 143 ? 20.088 5.739 -34.334 1.00 75.56 143 SER A CA 1
ATOM 1088 C C . SER A 1 143 ? 20.304 4.495 -33.461 1.00 75.56 143 SER A C 1
ATOM 1090 O O . SER A 1 143 ? 19.821 4.441 -32.326 1.00 75.56 143 SER A O 1
ATOM 1092 N N . PRO A 1 144 ? 21.010 3.467 -33.970 1.00 72.75 144 PRO A N 1
ATOM 1093 C CA . PRO A 1 144 ? 21.314 2.274 -33.193 1.00 72.75 144 PRO A CA 1
ATOM 1094 C C . PRO A 1 144 ? 22.315 2.592 -32.074 1.00 72.75 144 PRO A C 1
ATOM 1096 O O . PRO A 1 144 ? 23.337 3.234 -32.291 1.00 72.75 144 PRO A O 1
ATOM 1099 N N . SER A 1 145 ? 22.057 2.074 -30.874 1.00 69.44 145 SER A N 1
ATOM 1100 C CA . SER A 1 145 ? 22.891 2.284 -29.679 1.00 69.44 145 SER A CA 1
ATOM 1101 C C . SER A 1 145 ? 24.190 1.462 -29.657 1.00 69.44 145 SER A C 1
ATOM 1103 O O . SER A 1 145 ? 25.014 1.615 -28.753 1.00 69.44 145 SER A O 1
ATOM 1105 N N . GLY A 1 146 ? 24.403 0.594 -30.653 1.00 66.31 146 GLY A N 1
ATOM 1106 C CA . GLY A 1 146 ? 25.674 -0.089 -30.877 1.00 66.31 146 GLY A CA 1
ATOM 1107 C C . GLY A 1 146 ? 26.704 0.902 -31.405 1.00 66.31 146 GLY A C 1
ATOM 1108 O O . GLY A 1 146 ? 26.726 1.190 -32.597 1.00 66.31 146 GLY A O 1
ATOM 1109 N N . GLY A 1 147 ? 27.526 1.453 -30.511 1.00 68.00 147 GLY A N 1
ATOM 1110 C CA . GLY A 1 147 ? 28.512 2.469 -30.872 1.00 68.00 147 GLY A CA 1
ATOM 1111 C C . GLY A 1 147 ? 29.439 2.010 -32.000 1.00 68.00 147 GLY A C 1
ATOM 1112 O O . GLY A 1 147 ? 29.908 0.874 -32.016 1.00 68.00 147 GLY A O 1
ATOM 1113 N N . THR A 1 148 ? 29.771 2.919 -32.917 1.00 70.69 148 THR A N 1
ATOM 1114 C CA . THR A 1 148 ? 30.693 2.673 -34.045 1.00 70.69 148 THR A CA 1
ATOM 1115 C C . THR A 1 148 ? 32.018 2.042 -33.611 1.00 70.69 148 THR A C 1
ATOM 1117 O O . THR A 1 148 ? 32.610 1.263 -34.352 1.00 70.69 148 THR A O 1
ATOM 1120 N N . ARG A 1 149 ? 32.457 2.320 -32.377 1.00 67.69 149 ARG A N 1
ATOM 1121 C CA . ARG A 1 149 ? 33.671 1.755 -31.780 1.00 67.69 149 ARG A CA 1
ATOM 1122 C C . ARG A 1 149 ? 33.638 0.234 -31.649 1.00 67.69 149 ARG A C 1
ATOM 1124 O O . ARG A 1 149 ? 34.648 -0.388 -31.946 1.00 67.69 149 ARG A O 1
ATOM 1131 N N . THR A 1 150 ? 32.524 -0.377 -31.241 1.00 72.12 150 THR A N 1
ATOM 1132 C CA . THR A 1 150 ? 32.462 -1.846 -31.100 1.00 72.12 150 THR A CA 1
ATOM 1133 C C . THR A 1 150 ? 32.402 -2.545 -32.454 1.00 72.12 150 THR A C 1
ATOM 1135 O O . THR A 1 150 ? 32.978 -3.617 -32.617 1.00 72.12 150 THR A O 1
ATOM 1138 N N . ALA A 1 151 ? 31.764 -1.924 -33.449 1.00 74.19 151 ALA A N 1
ATOM 1139 C CA . ALA A 1 151 ? 31.808 -2.405 -34.827 1.00 74.19 151 ALA A CA 1
ATOM 1140 C C . ALA A 1 151 ? 33.229 -2.306 -35.410 1.00 74.19 151 ALA A C 1
ATOM 1142 O O . ALA A 1 151 ? 33.711 -3.257 -36.022 1.00 74.19 151 ALA A O 1
ATOM 1143 N N . ALA A 1 152 ? 33.924 -1.191 -35.164 1.00 78.50 152 ALA A N 1
ATOM 1144 C CA . ALA A 1 152 ? 35.295 -0.983 -35.620 1.00 78.50 152 ALA A CA 1
ATOM 1145 C C . ALA A 1 152 ? 36.285 -1.964 -34.976 1.00 78.50 152 ALA A C 1
ATOM 1147 O O . ALA A 1 152 ? 37.139 -2.506 -35.673 1.00 78.50 152 ALA A O 1
ATOM 1148 N N . THR A 1 153 ? 36.163 -2.246 -33.673 1.00 81.62 153 THR A N 1
ATOM 1149 C CA . THR A 1 153 ? 37.037 -3.227 -33.011 1.00 81.62 153 THR A CA 1
ATOM 1150 C C . THR A 1 153 ? 36.782 -4.644 -33.511 1.00 81.62 153 THR A C 1
ATOM 1152 O O . THR A 1 153 ? 37.741 -5.365 -33.770 1.00 81.62 153 THR A O 1
ATOM 1155 N N . LEU A 1 154 ? 35.521 -5.038 -33.719 1.00 82.81 154 LEU A N 1
ATOM 1156 C CA . LEU A 1 154 ? 35.188 -6.335 -34.317 1.00 82.81 154 LEU A CA 1
ATOM 1157 C C . LEU A 1 154 ? 35.757 -6.475 -35.732 1.00 82.81 154 LEU A C 1
ATOM 1159 O O . LEU A 1 154 ? 36.348 -7.505 -36.050 1.00 82.81 154 LEU A O 1
ATOM 1163 N N . ALA A 1 155 ? 35.629 -5.435 -36.559 1.00 82.31 155 ALA A N 1
ATOM 1164 C CA . ALA A 1 155 ? 36.201 -5.423 -37.900 1.00 82.31 155 ALA A CA 1
ATOM 1165 C C . ALA A 1 155 ? 37.734 -5.525 -37.859 1.00 82.31 155 ALA A C 1
ATOM 1167 O O . ALA A 1 155 ? 38.308 -6.355 -38.559 1.00 82.31 155 ALA A O 1
ATOM 1168 N N . ALA A 1 156 ? 38.399 -4.742 -37.004 1.00 86.62 156 ALA A N 1
ATOM 1169 C CA . ALA A 1 156 ? 39.853 -4.772 -36.859 1.00 86.62 156 ALA A CA 1
ATOM 1170 C C . ALA A 1 156 ? 40.364 -6.156 -36.424 1.00 86.62 156 ALA A C 1
ATOM 1172 O O . ALA A 1 156 ? 41.334 -6.659 -36.988 1.00 86.62 156 ALA A O 1
ATOM 1173 N N . VAL A 1 157 ? 39.681 -6.801 -35.472 1.00 90.38 157 VAL A N 1
ATOM 1174 C CA . VAL A 1 157 ? 40.015 -8.164 -35.032 1.00 90.38 157 VAL A CA 1
ATOM 1175 C C . VAL A 1 157 ? 39.819 -9.170 -36.166 1.00 90.38 157 VAL A C 1
ATOM 1177 O O . VAL A 1 157 ? 40.684 -10.017 -36.376 1.00 90.38 157 VAL A O 1
ATOM 1180 N N . ALA A 1 158 ? 38.731 -9.063 -36.933 1.00 90.00 158 ALA A N 1
ATOM 1181 C CA . ALA A 1 158 ? 38.485 -9.940 -38.076 1.00 90.00 158 ALA A CA 1
ATOM 1182 C C . ALA A 1 158 ? 39.560 -9.787 -39.167 1.00 90.00 158 ALA A C 1
ATOM 1184 O O . ALA A 1 158 ? 40.055 -10.790 -39.680 1.00 90.00 158 ALA A O 1
ATOM 1185 N N . PHE A 1 159 ? 39.974 -8.554 -39.479 1.00 92.00 159 PHE A N 1
ATOM 1186 C CA . PHE A 1 159 ? 41.065 -8.299 -40.423 1.00 92.00 159 PHE A CA 1
ATOM 1187 C C . PHE A 1 159 ? 42.398 -8.855 -39.923 1.00 92.00 159 PHE A C 1
ATOM 1189 O O . PHE A 1 159 ? 43.089 -9.530 -40.682 1.00 92.00 159 PHE A O 1
ATOM 1196 N N . ALA A 1 160 ? 42.744 -8.630 -38.652 1.00 91.81 160 ALA A N 1
ATOM 1197 C CA . ALA A 1 160 ? 43.974 -9.159 -38.067 1.00 91.81 160 ALA A CA 1
ATOM 1198 C C . ALA A 1 160 ? 44.003 -10.697 -38.090 1.00 91.81 160 ALA A C 1
ATOM 1200 O O . ALA A 1 160 ? 45.008 -11.291 -38.481 1.00 91.81 160 ALA A O 1
ATOM 1201 N N . ALA A 1 161 ? 42.886 -11.342 -37.738 1.00 90.88 161 ALA A N 1
ATOM 1202 C CA . ALA A 1 161 ? 42.748 -12.793 -37.797 1.00 90.88 161 ALA A CA 1
ATOM 1203 C C . ALA A 1 161 ? 42.861 -13.322 -39.237 1.00 90.88 161 ALA A C 1
ATOM 1205 O O . ALA A 1 161 ? 43.561 -14.305 -39.472 1.00 90.88 161 ALA A O 1
ATOM 1206 N N . GLY A 1 162 ? 42.228 -12.653 -40.206 1.00 93.44 162 GLY A N 1
ATOM 1207 C CA . GLY A 1 162 ? 42.324 -13.014 -41.622 1.00 93.44 162 GLY A CA 1
ATOM 1208 C C . GLY A 1 162 ? 43.748 -12.904 -42.166 1.00 93.44 162 GLY A C 1
ATOM 1209 O O . GLY A 1 162 ? 44.204 -13.794 -42.879 1.00 93.44 162 GLY A O 1
ATOM 1210 N N . LEU A 1 163 ? 44.478 -11.856 -41.778 1.00 93.69 163 LEU A N 1
ATOM 1211 C CA . LEU A 1 163 ? 45.866 -11.645 -42.191 1.00 93.69 163 LEU A CA 1
ATOM 1212 C C . LEU A 1 163 ? 46.789 -12.719 -41.601 1.00 93.69 163 LEU A C 1
ATOM 1214 O O . LEU A 1 163 ? 47.606 -13.281 -42.324 1.00 93.69 163 LEU A O 1
ATOM 1218 N N . LEU A 1 164 ? 46.605 -13.071 -40.324 1.00 93.50 164 LEU A N 1
ATOM 1219 C CA . LEU A 1 164 ? 47.328 -14.178 -39.687 1.00 93.50 164 LEU A CA 1
ATOM 1220 C C . LEU A 1 164 ? 47.052 -15.527 -40.356 1.00 93.50 164 LEU A C 1
ATOM 1222 O O . LEU A 1 164 ? 47.957 -16.338 -40.535 1.00 93.50 164 LEU A O 1
ATOM 1226 N N . LEU A 1 165 ? 45.799 -15.781 -40.725 1.00 92.25 165 LEU A N 1
ATOM 1227 C CA . LEU A 1 165 ? 45.424 -17.034 -41.369 1.00 92.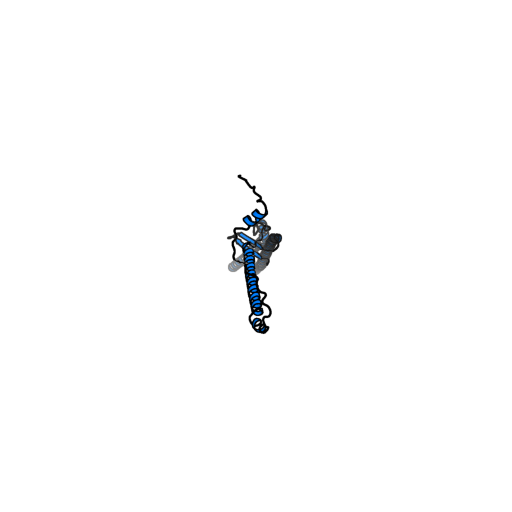25 165 LEU A CA 1
ATOM 1228 C C . LEU A 1 165 ? 45.992 -17.110 -42.793 1.00 92.25 165 LEU A C 1
ATOM 1230 O O . LEU A 1 165 ? 46.475 -18.162 -43.206 1.00 92.25 165 LEU A O 1
ATOM 1234 N N . ALA A 1 166 ? 46.020 -15.986 -43.515 1.00 92.25 166 ALA A N 1
ATOM 1235 C CA . ALA A 1 166 ? 46.651 -15.891 -44.826 1.00 92.25 166 ALA A CA 1
ATOM 1236 C C . ALA A 1 166 ? 48.171 -16.109 -44.757 1.00 92.25 166 ALA A C 1
ATOM 1238 O O . ALA A 1 166 ? 48.712 -16.867 -45.561 1.00 92.25 166 ALA A O 1
ATOM 1239 N N . THR A 1 167 ? 48.868 -15.501 -43.790 1.00 91.50 167 THR A N 1
ATOM 1240 C CA . THR A 1 167 ? 50.318 -15.706 -43.628 1.00 91.50 167 THR A CA 1
ATOM 1241 C C . THR A 1 167 ? 50.641 -17.144 -43.244 1.00 91.50 167 THR A C 1
ATOM 1243 O O . THR A 1 167 ? 51.559 -17.725 -43.821 1.00 91.50 167 THR A O 1
ATOM 1246 N N . LEU A 1 168 ? 49.858 -17.754 -42.349 1.00 91.31 168 LEU A N 1
ATOM 1247 C CA . LEU A 1 168 ? 49.982 -19.173 -42.013 1.00 91.31 168 LEU A CA 1
ATOM 1248 C C . LEU A 1 168 ? 49.833 -20.051 -43.263 1.00 91.31 168 LEU A C 1
ATOM 1250 O O . LEU A 1 168 ? 50.644 -20.946 -43.486 1.00 91.31 168 LEU A O 1
ATOM 1254 N N . LEU A 1 169 ? 48.830 -19.777 -44.098 1.00 91.44 169 LEU A N 1
ATOM 1255 C CA . LEU A 1 169 ? 48.566 -20.551 -45.310 1.00 91.44 169 LEU A CA 1
ATOM 1256 C C . LEU A 1 169 ? 49.718 -20.436 -46.319 1.00 91.44 169 LEU A C 1
ATOM 1258 O O . LEU A 1 169 ? 50.126 -21.445 -46.892 1.00 91.44 169 LEU A O 1
ATOM 1262 N N . VAL A 1 170 ? 50.297 -19.241 -46.477 1.00 90.81 170 VAL A N 1
ATOM 1263 C CA . VAL A 1 170 ? 51.492 -19.033 -47.311 1.00 90.81 170 VAL A CA 1
ATOM 1264 C C . VAL A 1 170 ? 52.691 -19.803 -46.758 1.00 90.81 170 VAL A C 1
ATOM 1266 O O . VAL A 1 170 ? 53.351 -20.498 -47.522 1.00 90.81 170 VAL A O 1
ATOM 1269 N N . VAL A 1 171 ? 52.964 -19.732 -45.451 1.00 88.25 171 VAL A N 1
ATOM 1270 C CA . VAL A 1 171 ? 54.092 -20.448 -44.823 1.00 88.25 171 VAL A CA 1
ATOM 1271 C C . VAL A 1 171 ? 53.942 -21.962 -44.964 1.00 88.25 171 VAL A C 1
ATOM 1273 O O . VAL A 1 171 ? 54.894 -22.655 -45.310 1.00 88.25 171 VAL A O 1
ATOM 1276 N N . VAL A 1 172 ? 52.743 -22.495 -44.737 1.00 87.06 172 VAL A N 1
ATOM 1277 C CA . VAL A 1 172 ? 52.478 -23.927 -44.911 1.00 87.06 1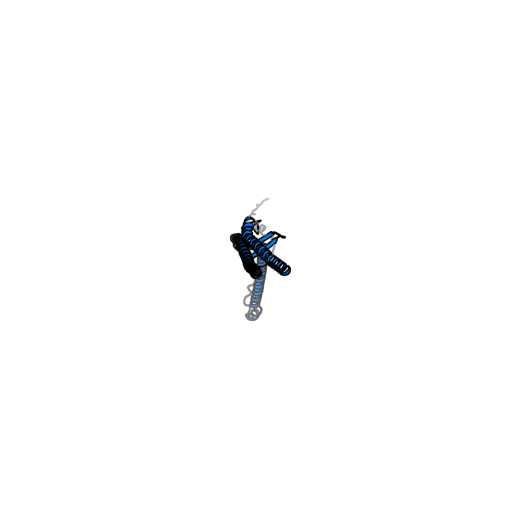72 VAL A CA 1
ATOM 1278 C C . VAL A 1 172 ? 52.647 -24.322 -46.381 1.00 87.06 172 VAL A C 1
ATOM 1280 O O . VAL A 1 172 ? 53.337 -25.297 -46.676 1.00 87.06 172 VAL A O 1
ATOM 1283 N N . GLY A 1 173 ? 52.094 -23.544 -47.315 1.00 83.56 173 GLY A N 1
ATOM 1284 C CA . GLY A 1 173 ? 52.226 -23.799 -48.751 1.00 83.56 173 GLY A CA 1
ATOM 1285 C C . GLY A 1 173 ? 53.676 -23.774 -49.246 1.00 83.56 173 GLY A C 1
ATOM 1286 O O . GLY A 1 173 ? 54.078 -24.644 -50.022 1.00 83.56 173 GLY A O 1
ATOM 1287 N N . THR A 1 174 ? 54.492 -22.828 -48.772 1.00 81.69 174 THR A N 1
ATOM 1288 C CA . THR A 1 174 ? 55.909 -22.748 -49.158 1.00 81.69 174 THR A CA 1
ATOM 1289 C C . THR A 1 174 ? 56.717 -23.915 -48.601 1.00 81.69 174 THR A C 1
ATOM 1291 O O . THR A 1 174 ? 57.498 -24.499 -49.355 1.00 81.69 174 THR A O 1
ATOM 1294 N N . LEU A 1 175 ? 56.487 -24.319 -47.345 1.00 79.19 175 LEU A N 1
ATOM 1295 C CA . LEU A 1 175 ? 57.140 -25.483 -46.734 1.00 79.19 175 LEU A CA 1
ATOM 1296 C C . LEU A 1 175 ? 56.816 -26.787 -47.478 1.00 79.19 175 LEU A C 1
ATOM 1298 O O . LEU A 1 175 ? 57.726 -27.571 -47.745 1.00 79.19 175 LEU A O 1
ATOM 1302 N N . PHE A 1 176 ? 55.557 -26.995 -47.879 1.00 72.94 176 PHE A N 1
ATOM 1303 C CA . PHE A 1 176 ? 55.185 -28.155 -48.696 1.00 72.94 176 PHE A CA 1
ATOM 1304 C C . PHE A 1 176 ? 55.833 -28.116 -50.089 1.00 72.94 176 PHE A C 1
ATOM 1306 O O . PHE A 1 176 ? 56.329 -29.141 -50.550 1.00 72.94 176 PHE A O 1
ATOM 1313 N N . SER A 1 177 ? 55.913 -26.951 -50.748 1.00 65.25 177 SER A N 1
ATOM 1314 C CA . SER A 1 177 ? 56.587 -26.849 -52.056 1.00 65.25 177 SER A CA 1
ATOM 1315 C C . SER A 1 177 ? 58.097 -27.118 -51.968 1.00 65.25 177 SER A C 1
ATOM 1317 O O . SER A 1 177 ? 58.662 -27.784 -52.834 1.00 65.25 177 SER A O 1
ATOM 1319 N N . ALA A 1 178 ? 58.747 -26.662 -50.891 1.00 59.62 178 ALA A N 1
ATOM 1320 C CA . ALA A 1 178 ? 60.177 -26.850 -50.672 1.00 59.62 178 ALA A CA 1
ATOM 1321 C C . ALA A 1 178 ? 60.531 -28.313 -50.365 1.00 59.62 178 ALA A C 1
ATOM 1323 O O . ALA A 1 178 ? 61.601 -28.774 -50.753 1.00 59.62 178 ALA A O 1
ATOM 1324 N N . GLN A 1 179 ? 59.629 -29.061 -49.721 1.00 57.69 179 GLN A N 1
ATOM 1325 C CA . GLN A 1 179 ? 59.790 -30.505 -49.523 1.00 57.69 179 GLN A CA 1
ATOM 1326 C C . GLN A 1 179 ? 59.626 -31.297 -50.828 1.00 57.69 179 GLN A C 1
ATOM 1328 O O . GLN A 1 179 ? 60.338 -32.276 -51.025 1.00 57.69 179 GLN A O 1
ATOM 1333 N N . VAL A 1 180 ? 58.753 -30.857 -51.742 1.00 54.97 180 VAL A N 1
ATOM 1334 C CA . VAL A 1 180 ? 58.569 -31.495 -53.062 1.00 54.97 180 VAL A CA 1
ATOM 1335 C C . VAL A 1 180 ? 59.746 -31.212 -54.013 1.00 54.97 180 VAL A C 1
ATOM 1337 O O . VAL A 1 180 ? 60.051 -32.036 -54.863 1.00 54.97 180 VAL A O 1
ATOM 1340 N N . LEU A 1 181 ? 60.458 -30.092 -53.846 1.00 54.59 181 LEU A N 1
ATOM 1341 C CA . LEU A 1 181 ? 61.651 -29.725 -54.635 1.00 54.59 181 LEU A CA 1
ATOM 1342 C C . LEU A 1 181 ? 62.988 -30.067 -53.939 1.00 54.59 181 LEU A C 1
ATOM 1344 O O . LEU A 1 181 ? 64.067 -29.776 -54.462 1.00 54.59 181 LEU A O 1
ATOM 1348 N N . GLY A 1 182 ? 62.942 -30.647 -52.739 1.00 47.59 182 GLY A N 1
ATOM 1349 C CA . GLY A 1 182 ? 64.095 -30.800 -51.857 1.00 47.59 182 GLY A CA 1
ATOM 1350 C C . GLY A 1 182 ? 64.896 -32.075 -52.107 1.00 47.59 182 GLY A C 1
ATOM 1351 O O . GLY A 1 182 ? 64.507 -33.131 -51.631 1.00 47.59 182 GLY A O 1
ATOM 1352 N N . GLN A 1 183 ? 66.043 -31.938 -52.787 1.00 50.34 183 GLN A N 1
ATOM 1353 C CA . GLN A 1 183 ? 67.258 -32.790 -52.808 1.00 50.34 183 GLN A CA 1
ATOM 1354 C C . GLN A 1 183 ? 67.157 -34.309 -53.088 1.00 50.34 183 GLN A C 1
ATOM 1356 O O . GLN A 1 183 ? 68.116 -34.867 -53.622 1.00 50.34 183 GLN A O 1
ATOM 1361 N N . ALA A 1 184 ? 66.041 -34.985 -52.819 1.00 50.97 184 ALA A N 1
ATOM 1362 C CA . ALA A 1 184 ? 65.840 -36.398 -53.132 1.00 50.97 184 ALA A CA 1
ATOM 1363 C C . ALA A 1 184 ? 65.631 -36.645 -54.639 1.00 50.97 184 ALA A C 1
ATOM 1365 O O . ALA A 1 184 ? 66.012 -37.704 -55.138 1.00 50.97 184 ALA A O 1
ATOM 1366 N N . ASP A 1 185 ? 65.113 -35.657 -55.378 1.00 50.66 185 ASP A N 1
ATOM 1367 C CA . ASP A 1 185 ? 64.913 -35.769 -56.830 1.00 50.66 185 ASP A CA 1
ATOM 1368 C C . ASP A 1 185 ? 66.172 -35.449 -57.648 1.00 50.66 185 ASP A C 1
ATOM 1370 O O . ASP A 1 185 ? 66.379 -36.025 -58.714 1.00 50.66 185 ASP A O 1
ATOM 1374 N N . VAL A 1 186 ? 67.088 -34.619 -57.139 1.00 52.09 186 VAL A N 1
ATOM 1375 C CA . VAL A 1 186 ? 68.328 -34.281 -57.867 1.00 52.09 186 VAL A CA 1
ATOM 1376 C C . VAL A 1 186 ? 69.325 -35.450 -57.855 1.00 52.09 186 VAL A C 1
ATOM 1378 O O . VAL A 1 186 ? 70.050 -35.656 -58.825 1.00 52.09 186 VAL A O 1
ATOM 1381 N N . ALA A 1 187 ? 69.315 -36.281 -56.806 1.00 50.88 187 ALA A N 1
ATOM 1382 C CA . ALA A 1 187 ? 70.159 -37.476 -56.719 1.00 50.88 187 ALA A CA 1
ATOM 1383 C C . ALA A 1 187 ? 69.680 -38.640 -57.614 1.00 50.88 187 ALA A C 1
ATOM 1385 O O . ALA A 1 187 ? 70.456 -39.547 -57.903 1.00 50.88 187 ALA A O 1
ATOM 1386 N N . ARG A 1 188 ? 68.422 -38.616 -58.083 1.00 51.72 188 ARG A N 1
ATOM 1387 C CA . ARG A 1 188 ? 67.857 -39.629 -58.997 1.00 51.72 188 ARG A CA 1
ATOM 1388 C C . ARG A 1 188 ? 67.999 -39.290 -60.485 1.00 51.72 188 ARG A C 1
ATOM 1390 O O . ARG A 1 188 ? 67.697 -40.139 -61.317 1.00 51.72 188 ARG A O 1
ATOM 1397 N N . LEU A 1 189 ? 68.492 -38.097 -60.823 1.00 48.22 189 LEU A N 1
ATOM 1398 C CA . LEU A 1 189 ? 68.675 -37.626 -62.206 1.00 48.22 189 LEU A CA 1
ATOM 1399 C C . LEU A 1 189 ? 70.122 -37.734 -62.733 1.00 48.22 189 LEU A C 1
ATOM 1401 O O . LEU A 1 189 ? 70.384 -37.359 -63.873 1.00 48.22 189 LEU A O 1
ATOM 1405 N N . ALA A 1 190 ? 71.054 -38.303 -61.960 1.00 51.59 190 ALA A N 1
ATOM 1406 C CA . ALA A 1 190 ? 72.369 -38.726 -62.450 1.00 51.59 190 ALA A CA 1
ATOM 1407 C C . ALA A 1 190 ? 72.393 -40.263 -62.539 1.00 51.59 190 ALA A C 1
ATOM 1409 O O . ALA A 1 190 ? 72.673 -40.925 -61.539 1.00 51.59 190 ALA A O 1
ATOM 1410 N N . PRO A 1 191 ? 72.028 -40.852 -63.696 1.00 46.50 191 PRO A N 1
ATOM 1411 C CA . PRO A 1 191 ? 73.029 -41.056 -64.742 1.00 46.50 191 PRO A CA 1
ATOM 1412 C C . PRO A 1 191 ? 72.411 -41.074 -66.154 1.00 46.50 191 PRO A C 1
ATOM 1414 O O . PRO A 1 191 ? 72.027 -42.128 -66.656 1.00 46.50 191 PRO A O 1
ATOM 1417 N N . VAL A 1 192 ? 72.355 -39.935 -66.843 1.00 46.66 192 VAL A N 1
ATOM 1418 C CA . VAL A 1 192 ? 72.239 -39.944 -68.309 1.00 46.66 192 VAL A CA 1
ATOM 1419 C C . VAL A 1 192 ? 73.244 -38.953 -68.873 1.00 46.66 192 VAL A C 1
ATOM 1421 O O . VAL A 1 192 ? 73.257 -37.771 -68.542 1.00 46.66 192 VAL A O 1
ATOM 1424 N N . THR A 1 193 ? 74.129 -39.497 -69.697 1.00 45.06 193 THR A N 1
ATOM 1425 C CA . THR A 1 193 ? 75.104 -38.814 -70.541 1.00 45.06 193 THR A CA 1
ATOM 1426 C C . THR A 1 193 ? 74.513 -37.579 -71.212 1.00 45.06 193 THR A C 1
ATOM 1428 O O . THR A 1 193 ? 73.519 -37.651 -71.933 1.00 45.06 193 THR A O 1
ATOM 1431 N N . LEU A 1 194 ? 75.178 -36.455 -70.968 1.00 49.25 194 LEU A N 1
ATOM 1432 C CA . LEU A 1 194 ? 74.914 -35.132 -71.509 1.00 49.25 194 LEU A CA 1
ATOM 1433 C C . LEU A 1 194 ? 75.141 -35.142 -73.033 1.00 49.25 194 LEU A C 1
ATOM 1435 O O . LEU A 1 194 ? 76.256 -34.930 -73.503 1.00 49.25 194 LEU A O 1
ATOM 1439 N N . PHE A 1 195 ? 74.095 -35.432 -73.809 1.00 39.91 195 PHE A N 1
ATOM 1440 C CA . PHE A 1 195 ? 74.103 -35.308 -75.267 1.00 39.91 195 PHE A CA 1
ATOM 1441 C C . PHE A 1 195 ? 73.408 -34.008 -75.673 1.00 39.91 195 PHE A C 1
ATOM 1443 O O . PHE A 1 195 ? 72.185 -33.910 -75.645 1.00 39.91 195 PHE A O 1
ATOM 1450 N N . GLY A 1 196 ? 74.210 -33.022 -76.077 1.00 42.22 196 GLY A N 1
ATOM 1451 C CA . GLY A 1 196 ? 73.744 -31.848 -76.814 1.00 42.22 196 GLY A CA 1
ATOM 1452 C C . GLY A 1 196 ? 73.780 -30.547 -76.020 1.00 42.22 196 GLY A C 1
ATOM 1453 O O . GLY A 1 196 ? 72.764 -30.088 -75.506 1.00 42.22 196 GLY A O 1
ATOM 1454 N N . SER A 1 197 ? 74.942 -29.896 -75.989 1.00 44.44 197 SER A N 1
ATOM 1455 C CA . SER A 1 197 ? 75.015 -28.448 -75.807 1.00 44.44 197 SER A CA 1
ATOM 1456 C C . SER A 1 197 ? 74.729 -27.780 -77.156 1.00 44.44 197 SER A C 1
ATOM 1458 O O . SER A 1 197 ? 75.455 -27.978 -78.127 1.00 44.44 197 SER A O 1
ATOM 1460 N N . VAL A 1 198 ? 73.656 -26.992 -77.242 1.00 46.78 198 VAL A N 1
ATOM 1461 C CA . VAL A 1 198 ? 73.458 -26.068 -78.368 1.00 46.78 198 VAL A CA 1
ATOM 1462 C C . VAL A 1 198 ? 74.408 -24.885 -78.142 1.00 46.78 198 VAL A C 1
ATOM 1464 O O . VAL A 1 198 ? 74.278 -24.212 -77.114 1.00 46.78 198 VAL A O 1
ATOM 1467 N N . PRO A 1 199 ? 75.385 -24.622 -79.029 1.00 41.16 199 PRO A N 1
ATOM 1468 C CA . PRO A 1 199 ? 76.295 -23.504 -78.848 1.00 41.16 199 PRO A CA 1
ATOM 1469 C C . PRO A 1 199 ? 75.553 -22.183 -79.084 1.00 41.16 199 PRO A C 1
ATOM 1471 O O . PRO A 1 199 ? 74.883 -21.988 -80.098 1.00 41.16 199 PRO A O 1
ATOM 1474 N N . ARG A 1 200 ? 75.694 -21.263 -78.125 1.00 42.16 200 ARG A N 1
ATOM 1475 C CA . ARG A 1 200 ? 75.388 -19.838 -78.290 1.00 42.16 200 ARG A CA 1
ATOM 1476 C C . ARG A 1 200 ? 76.206 -19.291 -79.461 1.00 42.16 200 ARG A C 1
ATOM 1478 O O . ARG A 1 200 ? 77.429 -19.331 -79.409 1.00 42.16 200 ARG A O 1
ATOM 1485 N N . ALA A 1 201 ? 75.544 -18.700 -80.450 1.00 39.94 201 ALA A N 1
ATOM 1486 C CA . ALA A 1 201 ? 76.186 -17.732 -81.328 1.00 39.94 201 ALA A CA 1
ATOM 1487 C C . ALA A 1 201 ? 76.234 -16.383 -80.596 1.00 39.94 201 ALA A C 1
ATOM 1489 O O . ALA A 1 201 ? 75.276 -15.613 -80.606 1.00 39.94 201 ALA A O 1
ATOM 1490 N N . ALA A 1 202 ? 77.346 -16.133 -79.918 1.00 43.47 202 ALA A N 1
ATOM 1491 C CA . ALA A 1 202 ? 77.815 -14.796 -79.607 1.00 43.47 202 ALA A CA 1
ATOM 1492 C C . ALA A 1 202 ? 79.266 -14.763 -80.077 1.00 43.47 202 ALA A C 1
ATOM 1494 O O . ALA A 1 202 ? 80.083 -15.480 -79.513 1.00 43.47 202 ALA A O 1
ATOM 1495 N N . ASP A 1 203 ? 79.532 -14.055 -81.175 1.00 36.06 203 ASP A N 1
ATOM 1496 C CA . ASP A 1 203 ? 80.683 -13.160 -81.276 1.00 36.06 203 ASP A CA 1
ATOM 1497 C C . ASP A 1 203 ? 80.712 -12.439 -82.625 1.00 36.06 203 ASP A C 1
ATOM 1499 O O . ASP A 1 203 ? 80.641 -13.022 -83.704 1.00 36.06 203 ASP A O 1
ATOM 1503 N N . GLY A 1 204 ? 80.806 -11.121 -82.508 1.00 35.03 204 GLY A N 1
ATOM 1504 C CA . GLY A 1 204 ? 80.988 -10.162 -83.585 1.00 35.03 204 GLY A CA 1
ATOM 1505 C C . GLY A 1 204 ? 81.241 -8.766 -83.019 1.00 35.03 204 GLY A C 1
ATOM 1506 O O . GLY A 1 204 ? 80.774 -7.775 -83.568 1.00 35.03 204 GLY A O 1
ATOM 1507 N N . THR A 1 205 ? 81.917 -8.685 -81.872 1.00 37.56 205 THR A N 1
ATOM 1508 C CA . THR A 1 205 ? 82.474 -7.450 -81.320 1.00 37.56 205 THR A CA 1
ATOM 1509 C C . THR A 1 205 ? 83.772 -7.127 -82.052 1.00 37.56 205 THR A C 1
ATOM 1511 O O . THR A 1 205 ? 84.755 -7.845 -81.894 1.00 37.56 205 THR A O 1
ATOM 1514 N N . GLY A 1 206 ? 83.777 -6.020 -82.800 1.00 37.12 206 GLY A N 1
ATOM 1515 C CA . GLY A 1 206 ? 84.995 -5.268 -83.117 1.00 37.12 206 GLY A CA 1
ATOM 1516 C C . GLY A 1 206 ? 85.269 -5.018 -84.600 1.00 37.12 206 GLY A C 1
ATOM 1517 O O . GLY A 1 206 ? 86.095 -5.708 -85.181 1.00 37.12 206 GLY A O 1
ATOM 1518 N N . ALA A 1 207 ? 84.628 -3.997 -85.179 1.00 40.50 207 ALA A N 1
ATOM 1519 C CA . ALA A 1 207 ? 85.276 -3.035 -86.084 1.00 40.50 207 ALA A CA 1
ATOM 1520 C C . ALA A 1 207 ? 84.304 -1.881 -86.400 1.00 40.50 207 ALA A C 1
ATOM 1522 O O . ALA A 1 207 ? 83.445 -1.977 -87.273 1.00 40.50 207 ALA A O 1
ATOM 1523 N N . ASP A 1 208 ? 84.454 -0.809 -85.627 1.00 44.09 208 ASP A N 1
ATOM 1524 C CA . ASP A 1 208 ? 84.267 0.589 -86.014 1.00 44.09 208 ASP A CA 1
ATOM 1525 C C . ASP A 1 208 ? 82.938 0.999 -86.659 1.00 44.09 208 ASP A C 1
ATOM 1527 O O . ASP A 1 208 ? 82.768 1.171 -87.870 1.00 44.09 208 ASP A O 1
ATOM 1531 N N . GLY A 1 209 ? 82.002 1.322 -85.769 1.00 53.47 209 GLY A N 1
ATOM 1532 C CA . GLY A 1 209 ? 80.960 2.287 -86.063 1.00 53.47 209 GLY A CA 1
ATOM 1533 C C . GLY A 1 209 ? 81.573 3.665 -86.287 1.00 53.47 209 GLY A C 1
ATOM 1534 O O . GLY A 1 209 ? 81.835 4.367 -85.327 1.00 53.47 209 GLY A O 1
ATOM 1535 N N . HIS A 1 210 ? 81.758 4.058 -87.544 1.00 52.88 210 HIS A N 1
ATOM 1536 C CA . HIS A 1 210 ? 81.616 5.462 -87.960 1.00 52.88 210 HIS A CA 1
ATOM 1537 C C . HIS A 1 210 ? 81.309 5.666 -89.450 1.00 52.88 210 HIS A C 1
ATOM 1539 O O . HIS A 1 210 ? 81.049 6.793 -89.860 1.00 52.88 210 HIS A O 1
ATOM 1545 N N . ASP A 1 211 ? 81.211 4.598 -90.245 1.00 55.69 211 ASP A N 1
ATOM 1546 C CA . ASP A 1 211 ? 81.245 4.723 -91.708 1.00 55.69 211 ASP A CA 1
ATOM 1547 C C . ASP A 1 211 ? 79.999 4.189 -92.432 1.00 55.69 211 ASP A C 1
ATOM 1549 O O . ASP A 1 211 ? 79.968 4.071 -93.655 1.00 55.69 211 ASP A O 1
ATOM 1553 N N . LEU A 1 212 ? 78.928 3.885 -91.693 1.00 58.72 212 LEU A N 1
ATOM 1554 C CA . LEU A 1 212 ? 77.676 3.395 -92.283 1.00 58.72 212 LEU A CA 1
ATOM 1555 C C . LEU A 1 212 ? 76.880 4.504 -92.988 1.00 58.72 212 LEU A C 1
ATOM 1557 O O . LEU A 1 212 ? 76.202 4.225 -93.968 1.00 58.72 212 LEU A O 1
ATOM 1561 N N . ARG A 1 213 ? 77.003 5.774 -92.574 1.00 57.22 213 ARG A N 1
ATOM 1562 C CA . ARG A 1 213 ? 76.377 6.898 -93.301 1.00 57.22 213 ARG A CA 1
ATOM 1563 C C . ARG A 1 213 ? 77.191 7.351 -94.514 1.00 57.22 213 ARG A C 1
ATOM 1565 O O . ARG A 1 213 ? 76.589 7.681 -95.528 1.00 57.22 213 ARG A O 1
ATOM 1572 N N . ALA A 1 214 ? 78.522 7.292 -94.454 1.00 55.88 214 ALA A N 1
ATOM 1573 C CA . ALA A 1 214 ? 79.384 7.590 -95.600 1.00 55.88 214 ALA A CA 1
ATOM 1574 C C . ALA A 1 214 ? 79.278 6.508 -96.695 1.00 55.88 214 ALA A C 1
ATOM 1576 O O . ALA A 1 214 ? 79.163 6.841 -97.873 1.00 55.88 214 ALA A O 1
ATOM 1577 N N . LYS A 1 215 ? 79.183 5.220 -96.320 1.00 56.97 215 LYS A N 1
ATOM 1578 C CA . LYS A 1 215 ? 78.998 4.106 -97.273 1.00 56.97 215 LYS A CA 1
ATOM 1579 C C . LYS A 1 215 ? 77.581 4.001 -97.857 1.00 56.97 215 LYS A C 1
ATOM 1581 O O . LYS A 1 215 ? 77.437 3.486 -98.960 1.00 56.97 215 LYS A O 1
ATOM 1586 N N . LEU A 1 216 ? 76.552 4.532 -97.186 1.00 57.78 216 LEU A N 1
ATOM 1587 C CA . LEU A 1 216 ? 75.197 4.667 -97.751 1.00 57.78 216 LEU A CA 1
ATOM 1588 C C . LEU A 1 216 ? 75.022 5.941 -98.607 1.00 57.78 216 LEU A C 1
ATOM 1590 O O . LEU A 1 216 ? 74.237 5.919 -99.549 1.00 57.78 216 LEU A O 1
ATOM 1594 N N . ALA A 1 217 ? 75.772 7.022 -98.347 1.00 55.34 217 ALA A N 1
ATOM 1595 C CA . ALA A 1 217 ? 75.731 8.255 -99.148 1.00 55.34 217 ALA A CA 1
ATOM 1596 C C . ALA A 1 217 ? 76.542 8.161 -100.459 1.00 55.34 217 ALA A C 1
ATOM 1598 O O . ALA A 1 217 ? 76.112 8.697 -101.480 1.00 55.34 217 ALA A O 1
ATOM 1599 N N . ALA A 1 218 ? 77.649 7.408 -100.468 1.00 58.66 218 ALA A N 1
ATOM 1600 C CA . ALA A 1 218 ? 78.443 7.129 -101.672 1.00 58.66 218 ALA A CA 1
ATOM 1601 C C . ALA A 1 218 ? 77.718 6.238 -102.706 1.00 58.66 218 ALA A C 1
ATOM 1603 O O . ALA A 1 218 ? 78.085 6.235 -103.876 1.00 58.66 218 ALA A O 1
ATOM 1604 N N . ILE A 1 219 ? 76.668 5.511 -102.302 1.00 58.16 219 ILE A N 1
ATOM 1605 C CA . ILE A 1 219 ? 75.814 4.719 -103.209 1.00 58.16 219 ILE A CA 1
ATOM 1606 C C . ILE A 1 219 ? 74.676 5.574 -103.804 1.00 58.16 219 ILE A C 1
ATOM 1608 O O . ILE A 1 219 ? 74.080 5.182 -104.804 1.00 58.16 219 ILE A O 1
ATOM 1612 N N . ALA A 1 220 ? 74.381 6.750 -103.233 1.00 54.97 220 ALA A N 1
ATOM 1613 C CA . ALA A 1 220 ? 73.192 7.521 -103.591 1.00 54.97 220 ALA A CA 1
ATOM 1614 C C . ALA A 1 220 ? 73.446 8.805 -104.409 1.00 54.97 220 ALA A C 1
ATOM 1616 O O . ALA A 1 220 ? 72.554 9.147 -105.182 1.00 54.97 220 ALA A O 1
ATOM 1617 N N . PHE A 1 221 ? 74.584 9.524 -104.283 1.00 59.09 221 PHE A N 1
ATOM 1618 C CA . PHE A 1 221 ? 74.633 10.912 -104.807 1.00 59.09 221 PHE A CA 1
ATOM 1619 C C . PHE A 1 221 ? 75.938 11.525 -105.363 1.00 59.09 221 PHE A C 1
ATOM 1621 O O . PHE A 1 221 ? 75.900 12.727 -105.611 1.00 59.09 221 PHE A O 1
ATOM 1628 N N . ASP A 1 222 ? 77.041 10.816 -105.652 1.00 43.22 222 ASP A N 1
ATOM 1629 C CA . ASP A 1 222 ? 78.212 11.509 -106.246 1.00 43.22 222 ASP A CA 1
ATOM 1630 C C . ASP A 1 222 ? 78.688 10.981 -107.609 1.00 43.22 222 ASP A C 1
ATOM 1632 O O . ASP A 1 222 ? 79.525 10.088 -107.725 1.00 43.22 222 ASP A O 1
ATOM 1636 N N . ALA A 1 223 ? 78.140 11.613 -108.649 1.00 42.72 223 ALA A N 1
ATOM 1637 C CA . ALA A 1 223 ? 78.822 11.889 -109.904 1.00 42.72 223 ALA A CA 1
ATOM 1638 C C . ALA A 1 223 ? 78.991 13.418 -110.008 1.00 42.72 223 ALA A C 1
ATOM 1640 O O . ALA A 1 223 ? 78.128 14.109 -110.549 1.00 42.72 223 ALA A O 1
ATOM 1641 N N . ALA A 1 224 ? 80.084 13.951 -109.462 1.00 43.62 224 ALA A N 1
ATOM 1642 C CA . ALA A 1 224 ? 80.509 15.338 -109.640 1.00 43.62 224 ALA A CA 1
ATOM 1643 C C . ALA A 1 224 ? 81.485 15.491 -110.837 1.00 43.62 224 ALA A C 1
ATOM 1645 O O . ALA A 1 224 ? 82.090 14.518 -111.296 1.00 43.62 224 ALA A O 1
ATOM 1646 N N . PRO A 1 225 ? 81.602 16.707 -111.402 1.00 46.28 225 PRO A N 1
ATOM 1647 C CA . PRO A 1 225 ? 82.024 16.966 -112.775 1.00 46.28 225 PRO A CA 1
ATOM 1648 C C . PRO A 1 225 ? 83.547 16.928 -112.959 1.00 46.28 225 PRO A C 1
ATOM 1650 O O . PRO A 1 225 ? 84.311 17.229 -112.045 1.00 46.28 225 PRO A O 1
ATOM 1653 N N . ARG A 1 226 ? 83.996 16.642 -114.188 1.00 36.69 226 ARG A N 1
ATOM 1654 C CA . ARG A 1 226 ? 85.373 16.914 -114.622 1.00 36.69 226 ARG A CA 1
ATOM 1655 C C . ARG A 1 226 ? 85.475 18.334 -115.177 1.00 36.69 226 ARG A C 1
ATOM 1657 O O . ARG A 1 226 ? 84.782 18.676 -116.131 1.00 36.69 226 ARG A O 1
ATOM 1664 N N . SER A 1 227 ? 86.372 19.120 -114.594 1.00 42.19 227 SER A N 1
ATOM 1665 C CA . SER A 1 227 ? 87.055 20.239 -115.240 1.00 42.19 227 SER A CA 1
ATOM 1666 C C . SER A 1 227 ? 88.110 19.716 -116.227 1.00 42.19 227 SER A C 1
ATOM 1668 O O . SER A 1 227 ? 88.661 18.632 -116.036 1.00 42.19 227 SER A O 1
ATOM 1670 N N . ALA A 1 228 ? 88.409 20.501 -117.262 1.00 45.03 228 ALA A N 1
ATOM 1671 C CA . ALA A 1 228 ? 89.613 20.371 -118.080 1.00 45.03 228 ALA A CA 1
ATOM 1672 C C . ALA A 1 228 ? 90.389 21.696 -118.030 1.00 45.03 228 ALA A C 1
ATOM 1674 O O . ALA A 1 228 ? 89.766 22.761 -118.078 1.00 45.03 228 ALA A O 1
ATOM 1675 N N . PRO A 1 229 ? 91.723 21.626 -117.939 1.00 47.88 229 PRO A N 1
ATOM 1676 C CA . PRO A 1 229 ? 92.576 22.527 -118.701 1.00 47.88 229 PRO A CA 1
ATOM 1677 C C . PRO A 1 229 ? 93.609 21.731 -119.516 1.00 47.88 229 PRO A C 1
ATOM 1679 O O . PRO A 1 229 ? 94.396 20.975 -118.949 1.00 47.88 229 PRO A O 1
ATOM 1682 N N . ASP A 1 230 ? 93.515 21.842 -120.840 1.00 39.66 230 ASP A N 1
ATOM 1683 C CA . ASP A 1 230 ? 94.545 22.358 -121.762 1.00 39.66 230 ASP A CA 1
ATOM 1684 C C . ASP A 1 230 ? 93.914 22.552 -123.155 1.00 39.66 230 ASP A C 1
ATOM 1686 O O . ASP A 1 230 ? 93.139 21.663 -123.586 1.00 39.66 230 ASP A O 1
#

pLDDT: mean 77.19, std 18.4, range [35.03, 98.0]

Sequence (230 aa):
MRKHLRVQTLGNNLLSISFSGRVPRVGPEMVDAALAVRGERVAQARIDATSAVSALYSKDYEVAQSAALDAQRKLDEFNAAHSGTLTDVDAHLQAQLRLVLDFAQVRLADLRGRMDRAVLAPALLEISGQEFQVVDAAREPTSPSGGTRTAATLAAVAFAAGLLLATLLVVVGTLFSAQVLGQADVARLAPVTLFGSVPRAADGTGADGHDLRAKLAAIAFDAAPRSAPD

Radius of gyration: 58.05 Å; chains: 1; bounding box: 128×64×172 Å

Foldseek 3Di:
DDWDWDWDDDPDADIDIWIDDDALVVTQVVVVVVVVVVVVVVVVVLVVVLVVVLVVLVVVLVVLVVQLVVLVVVLVVLCVVPVDDDDPVSVVVNVVSVVSNVVSVVVNVVSVVVSVCSVCVVVVCVVPDPVDDCPDGDDRDPDHPPDPVVVVVVVVVVVVVVVVVVVVVVVVVVVVVCVVVPDPVVVVPPDDDDPDDDDDPDDDPDDDPDCPVVVVVVVPDDPDDDDDDD